Protein AF-A0A4V3C2N7-F1 (afdb_monomer_lite)

Radius of gyration: 25.03 Å; chains: 1; bounding box: 61×47×77 Å

Sequence (273 aa):
MLRWVFAIHFKVFDFSDTFWEIWMPFLVPVPGVLLVLPIKTKAIVYRNKKYKRGLPMISYIVIVAMLVISQMFTTAYFGELRQVKTVNEIDRHPLVKYYKIGHYALPQRWMGRFVRVSTSGRGRMRLNFDGYAVFPMLNDTSIVDLQKPAKYWYGFHINQRYSNTVSEAHKKEYYTHFVQYLLTQARASAYQKPDHFENLNAGDHQFLYLKSVSDKFYTIPEDAVVLSPVYETYDERTGNLLLWVFGAFGIGTILLAIQLTEGEFYSKELLKS

Foldseek 3Di:
DVCCVPCVVVVPDDDAVCCVQPVCLLPVCCCVLVPVLLVVCVLWDFPDVVLVVCLSVLLSVLSSLLSNLVVLLVCLVPQDEDEDAFDVVCVVDPDTFKYDYNAWDFQLVQKFKDWDWDFDDDVSQKIKIKIKIKTAIHGPDSDADQVDHHQEIEIDIDMDMDTPPDDPVVVVVVVVVVVVVSSVVVVVVNPDRALIWGWCVSHPPVVRNVNRSVRRHPDHDPNRIYIYGHRDHSVCSSPCSVVVSVVSVVVSVVVSVVSPVSIDRDDPVVVPD

pLDDT: mean 82.72, std 11.88, range [38.88, 97.31]

Secondary structure (DSSP, 8-state):
-HHIIIIIIS------HHIIIIIHHHHTHHHIIIIIHHHHGGGEEESSHHHHHHHHHHHHHHHHHHHHHHHHHHHHHT--EEEEEEGGGGGGS---SEEEEEE-B--GGG-EEEEEEEEESGGG-EEEEEEEEEEE-BSS-SPPPSSS--SEEEEEEEEEEEESSS-HHHHHHHHHHHHHHHHHHHHHHHHS--SEEEETTTTT-HHHHHHHHTTT-S---TT-EEEEEE-S-GGGGGTTHHHHHHHHHHHHHHHHHHHHHTEEE--GGGG--

Organism: NCBI:txid425511

Structure (mmCIF, N/CA/C/O backbone):
data_AF-A0A4V3C2N7-F1
#
_entry.id   AF-A0A4V3C2N7-F1
#
loop_
_atom_site.group_PDB
_atom_site.id
_atom_site.type_symbol
_atom_site.label_atom_id
_atom_site.label_alt_id
_atom_site.label_comp_id
_atom_site.label_asym_id
_atom_site.label_entity_id
_atom_site.label_seq_id
_atom_site.pdbx_PDB_ins_code
_atom_site.Cartn_x
_atom_site.Cartn_y
_atom_site.Cartn_z
_atom_site.occupancy
_atom_site.B_iso_or_equiv
_atom_site.auth_seq_id
_atom_site.auth_comp_id
_atom_site.auth_asym_id
_atom_site.auth_atom_id
_atom_site.pdbx_PDB_model_num
ATOM 1 N N . MET A 1 1 ? -15.589 -9.002 6.405 1.00 52.75 1 MET A N 1
ATOM 2 C CA . MET A 1 1 ? -16.989 -9.507 6.326 1.00 52.75 1 MET A CA 1
ATOM 3 C C . MET A 1 1 ? -17.906 -8.624 5.472 1.00 52.75 1 MET A C 1
ATOM 5 O O . MET A 1 1 ? -18.331 -9.104 4.430 1.00 52.75 1 MET A O 1
ATOM 9 N N . LEU A 1 2 ? -18.196 -7.356 5.819 1.00 58.25 2 LEU A N 1
ATOM 10 C CA . LEU A 1 2 ? -19.159 -6.537 5.042 1.00 58.25 2 LEU A CA 1
ATOM 11 C C . LEU A 1 2 ? -18.813 -6.381 3.548 1.00 58.25 2 LEU A C 1
ATOM 13 O O . LEU A 1 2 ? -19.714 -6.497 2.724 1.00 58.25 2 LEU A O 1
ATOM 17 N N . ARG A 1 3 ? -17.532 -6.193 3.187 1.00 61.62 3 ARG A N 1
ATOM 18 C CA . ARG A 1 3 ? -17.082 -6.145 1.778 1.00 61.62 3 ARG A CA 1
ATOM 19 C C . ARG A 1 3 ? -17.511 -7.391 0.987 1.00 61.62 3 ARG A C 1
ATOM 21 O O . ARG A 1 3 ? -17.942 -7.272 -0.151 1.00 61.62 3 ARG A O 1
ATOM 28 N N . TRP A 1 4 ? -17.463 -8.577 1.598 1.00 62.50 4 TRP A N 1
ATOM 29 C CA . TRP A 1 4 ? -17.903 -9.817 0.949 1.00 62.50 4 TRP A CA 1
ATOM 30 C C . TRP A 1 4 ? -19.421 -9.832 0.717 1.00 62.50 4 TRP A C 1
ATOM 32 O O . TRP A 1 4 ? -19.872 -10.150 -0.378 1.00 62.50 4 TRP A O 1
ATOM 42 N N . VAL A 1 5 ? -20.216 -9.400 1.700 1.00 62.94 5 VAL A N 1
ATOM 43 C CA . VAL A 1 5 ? -21.679 -9.319 1.545 1.00 62.94 5 VAL A CA 1
ATOM 44 C C . VAL A 1 5 ? -22.058 -8.303 0.460 1.00 62.94 5 VAL A C 1
ATOM 46 O O . VAL A 1 5 ? -22.761 -8.639 -0.486 1.00 62.94 5 VAL A O 1
ATOM 49 N N . PHE A 1 6 ? -21.578 -7.063 0.555 1.00 60.97 6 PHE A N 1
ATOM 50 C CA . PHE A 1 6 ? -22.073 -5.978 -0.298 1.00 60.97 6 PHE A CA 1
ATOM 51 C C . PHE A 1 6 ? -21.394 -5.885 -1.673 1.00 60.97 6 PHE A C 1
ATOM 53 O O . PHE A 1 6 ? -22.091 -5.638 -2.657 1.00 60.97 6 PHE A O 1
ATOM 60 N N . ALA A 1 7 ? -20.080 -6.115 -1.771 1.00 56.78 7 ALA A N 1
ATOM 61 C CA . ALA A 1 7 ? -19.367 -6.051 -3.051 1.00 56.78 7 ALA A CA 1
ATOM 62 C C . ALA A 1 7 ? -19.365 -7.404 -3.787 1.00 56.78 7 ALA A C 1
ATOM 64 O O . ALA A 1 7 ? -19.616 -7.442 -4.988 1.00 56.78 7 ALA A O 1
ATOM 65 N N . ILE A 1 8 ? -19.131 -8.523 -3.085 1.00 54.22 8 ILE A N 1
ATOM 66 C CA . ILE A 1 8 ? -18.968 -9.842 -3.734 1.00 5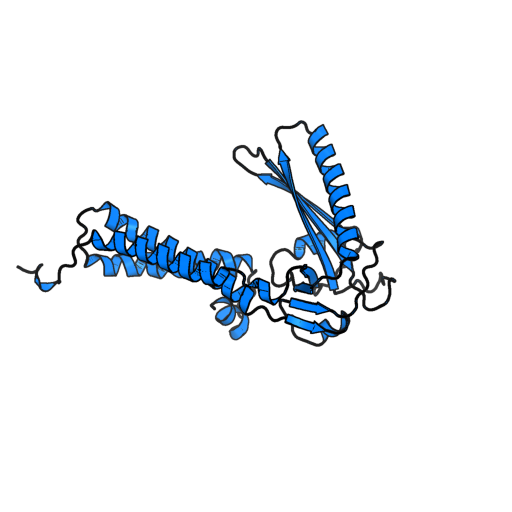4.22 8 ILE A CA 1
ATOM 67 C C . ILE A 1 8 ? -20.313 -10.550 -3.957 1.00 54.22 8 ILE A C 1
ATOM 69 O O . ILE A 1 8 ? -20.555 -11.039 -5.059 1.00 54.22 8 ILE A O 1
ATOM 73 N N . HIS A 1 9 ? -21.198 -10.603 -2.953 1.00 49.41 9 HIS A N 1
ATOM 74 C CA . HIS A 1 9 ? -22.487 -11.296 -3.084 1.00 49.41 9 HIS A CA 1
ATOM 75 C C . HIS A 1 9 ? -23.540 -10.453 -3.821 1.00 49.41 9 HIS A C 1
ATOM 77 O O . HIS A 1 9 ? -24.165 -10.947 -4.756 1.00 49.41 9 HIS A O 1
ATOM 83 N N . PHE A 1 10 ? -23.713 -9.179 -3.451 1.00 54.19 10 PHE A N 1
ATOM 84 C CA . PHE A 1 10 ? -24.726 -8.320 -4.080 1.00 54.19 10 PHE A CA 1
ATOM 85 C C . PHE A 1 10 ? -24.273 -7.621 -5.374 1.00 54.19 10 PHE A C 1
ATOM 87 O O . PHE A 1 10 ? -25.131 -7.281 -6.183 1.00 54.19 10 PHE A O 1
ATOM 94 N N . LYS A 1 11 ? -22.967 -7.392 -5.598 1.00 53.22 11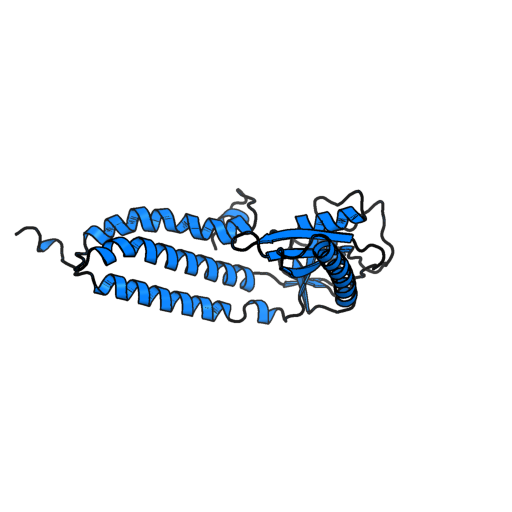 LYS A N 1
ATOM 95 C CA . LYS A 1 11 ? -22.412 -6.656 -6.764 1.00 53.22 11 LYS A CA 1
ATOM 96 C C . LYS A 1 11 ? -22.994 -5.249 -7.025 1.00 53.22 11 LYS A C 1
ATOM 98 O O . LYS A 1 11 ? -22.744 -4.677 -8.080 1.00 53.22 11 LYS A O 1
ATOM 103 N N . VAL A 1 12 ? -23.746 -4.665 -6.088 1.00 53.38 12 VAL A N 1
ATOM 104 C CA . VAL A 1 12 ? -24.422 -3.365 -6.291 1.00 53.38 12 VAL A CA 1
ATOM 105 C C . VAL A 1 12 ? -23.443 -2.183 -6.224 1.00 53.38 12 VAL A C 1
ATOM 107 O O . VAL A 1 12 ? -23.729 -1.123 -6.774 1.00 53.38 12 VAL A O 1
ATOM 110 N N . PHE A 1 13 ? -22.287 -2.349 -5.570 1.00 56.78 13 PHE A N 1
ATOM 111 C CA . PHE A 1 13 ? -21.348 -1.255 -5.319 1.00 56.78 13 PHE A CA 1
ATOM 112 C C . PHE A 1 13 ? -19.888 -1.658 -5.539 1.00 56.78 13 PHE A C 1
ATOM 114 O O . PHE A 1 13 ? -19.322 -2.419 -4.749 1.00 56.78 13 PHE A O 1
ATOM 121 N N . ASP A 1 14 ? -19.270 -1.070 -6.562 1.00 56.59 14 ASP A N 1
ATOM 122 C CA . ASP A 1 14 ? -17.828 -1.126 -6.807 1.00 56.59 14 ASP A CA 1
ATOM 123 C C . ASP A 1 14 ? -17.154 0.106 -6.173 1.00 56.59 14 ASP A C 1
ATOM 125 O O . ASP A 1 14 ? -16.906 1.127 -6.815 1.00 56.59 14 ASP A O 1
ATOM 129 N N . PHE A 1 15 ? -16.978 0.057 -4.849 1.00 64.75 15 PHE A N 1
ATOM 130 C CA . PHE A 1 15 ? -16.256 1.089 -4.096 1.00 64.75 15 PHE A CA 1
ATOM 131 C C . PHE A 1 15 ? -14.791 0.702 -3.899 1.00 64.75 15 PHE A C 1
ATOM 133 O O . PHE A 1 15 ? -14.481 -0.464 -3.655 1.00 64.75 15 PHE A O 1
ATOM 140 N N . SER A 1 16 ? -13.919 1.711 -3.909 1.00 64.88 16 SER A N 1
ATOM 141 C CA . SER A 1 16 ? -12.478 1.547 -3.723 1.00 64.88 16 SER A CA 1
ATOM 142 C C . SER A 1 16 ? -12.112 0.979 -2.341 1.00 64.88 16 SER A C 1
ATOM 144 O O . SER A 1 16 ? -12.867 1.108 -1.372 1.00 64.88 16 SER A O 1
ATOM 146 N N . ASP A 1 17 ? -10.932 0.369 -2.212 1.00 66.62 17 ASP A N 1
ATOM 147 C CA . ASP A 1 17 ? -10.531 -0.288 -0.958 1.00 66.62 17 ASP A CA 1
ATOM 148 C C . ASP A 1 17 ? -10.379 0.676 0.215 1.00 66.62 17 ASP A C 1
ATOM 150 O O . ASP A 1 17 ? -10.773 0.342 1.332 1.00 66.62 17 ASP A O 1
ATOM 154 N N . THR A 1 18 ? -9.963 1.919 -0.034 1.00 66.19 18 THR A N 1
ATOM 155 C CA . THR A 1 18 ? -9.971 2.983 0.980 1.00 66.19 18 THR A CA 1
ATOM 156 C C . THR A 1 18 ? -11.370 3.181 1.579 1.00 66.19 18 THR A C 1
ATOM 158 O O . THR A 1 18 ? -11.505 3.470 2.769 1.00 66.19 18 THR A O 1
ATOM 161 N N . PHE A 1 19 ? -12.441 3.002 0.799 1.00 74.19 19 PHE A N 1
ATOM 162 C CA . PHE A 1 19 ? -13.808 3.080 1.316 1.00 74.19 19 PHE A CA 1
ATOM 163 C C . PHE A 1 19 ? -14.159 1.892 2.221 1.00 74.19 19 PHE A C 1
ATOM 165 O O . PHE A 1 19 ? -14.675 2.090 3.325 1.00 74.19 19 PHE A O 1
ATOM 172 N N . TRP A 1 20 ? -13.841 0.667 1.799 1.00 73.94 20 TRP A N 1
ATOM 173 C CA . TRP A 1 20 ? -14.135 -0.542 2.575 1.00 73.94 20 TRP A CA 1
ATOM 174 C C . TRP A 1 20 ? -13.285 -0.692 3.840 1.00 73.94 20 TRP A C 1
ATOM 176 O O . TRP A 1 20 ? -13.779 -1.224 4.834 1.00 73.94 20 TRP A O 1
ATOM 186 N N . GLU A 1 21 ? -12.033 -0.241 3.815 1.00 72.00 21 GLU A N 1
ATOM 187 C CA . GLU A 1 21 ? -11.075 -0.436 4.908 1.00 72.00 21 GLU A CA 1
ATOM 188 C C . GLU A 1 21 ? -11.002 0.751 5.873 1.00 72.00 21 GLU A C 1
ATOM 190 O O . GLU A 1 21 ? -10.734 0.547 7.056 1.00 72.00 21 GLU A O 1
ATOM 195 N N . ILE A 1 22 ? -11.301 1.975 5.415 1.00 73.38 22 ILE A N 1
ATOM 196 C CA . ILE A 1 22 ? -11.320 3.172 6.270 1.00 73.38 22 ILE A CA 1
ATOM 197 C C . ILE A 1 22 ? -12.757 3.602 6.568 1.00 73.38 22 ILE A C 1
ATOM 199 O O . ILE A 1 22 ? -13.196 3.539 7.715 1.00 73.38 22 ILE A O 1
ATOM 203 N N . TRP A 1 23 ? -13.512 4.040 5.558 1.00 82.12 23 TRP A N 1
ATOM 204 C CA . TRP A 1 23 ? -14.798 4.717 5.778 1.00 82.12 23 TRP A CA 1
ATOM 205 C C . TRP A 1 23 ? -15.876 3.812 6.385 1.00 82.12 23 TRP A C 1
ATOM 207 O O . TRP A 1 23 ? -16.590 4.236 7.296 1.00 82.12 23 TRP A O 1
ATOM 217 N N . MET A 1 24 ? -15.974 2.556 5.946 1.00 82.69 24 MET A N 1
ATOM 218 C CA . MET A 1 24 ? -16.975 1.614 6.456 1.00 82.69 24 MET A CA 1
ATOM 219 C C . MET A 1 24 ? -16.825 1.308 7.962 1.00 82.69 24 MET A C 1
ATOM 221 O O . MET A 1 24 ? -17.826 1.438 8.675 1.00 82.69 24 MET A O 1
ATOM 225 N N . PRO A 1 25 ? -15.627 0.984 8.498 1.00 86.38 25 PRO A N 1
ATOM 226 C CA . PRO A 1 25 ? -15.404 0.874 9.942 1.00 86.38 25 PRO A CA 1
ATOM 227 C C . PRO A 1 25 ? -15.795 2.104 10.769 1.00 86.38 25 PRO A C 1
ATOM 229 O O . PRO A 1 25 ? -16.230 1.924 11.903 1.00 86.38 25 PRO A O 1
ATOM 232 N N . PHE A 1 26 ? -15.693 3.327 10.232 1.00 86.56 26 PHE A N 1
ATOM 233 C CA . PHE A 1 26 ? -16.173 4.535 10.919 1.00 86.56 26 PHE A CA 1
ATOM 234 C C . PHE A 1 26 ? -17.698 4.691 10.861 1.00 86.56 26 PHE A C 1
ATOM 236 O O . PHE A 1 26 ? -18.307 5.064 11.858 1.00 86.56 26 PHE A O 1
ATOM 243 N N . LEU A 1 27 ? -18.338 4.408 9.722 1.00 87.94 27 LEU A N 1
ATOM 244 C CA . LEU A 1 27 ? -19.772 4.664 9.536 1.00 87.94 27 LEU A CA 1
ATOM 245 C C . LEU A 1 27 ? -20.675 3.624 10.218 1.00 87.94 27 LEU A C 1
ATOM 247 O O . LEU A 1 27 ? -21.682 3.989 10.825 1.00 87.94 27 LEU A O 1
ATOM 251 N N . VAL A 1 28 ? -20.319 2.336 10.161 1.00 86.69 28 VAL A N 1
ATOM 252 C CA . VAL A 1 28 ? -21.156 1.234 10.682 1.00 86.69 28 VAL A CA 1
ATOM 253 C C . VAL A 1 28 ? -21.475 1.353 12.189 1.00 86.69 28 VAL A C 1
ATOM 255 O O . VAL A 1 28 ? -22.623 1.100 12.564 1.00 86.69 28 VAL A O 1
ATOM 258 N N . PRO A 1 29 ? -20.546 1.767 13.078 1.00 88.69 29 PRO A N 1
ATOM 259 C CA . PRO A 1 29 ? -20.835 1.899 14.509 1.00 88.69 29 PRO A CA 1
ATOM 260 C C . PRO A 1 29 ? -21.749 3.074 14.873 1.00 88.69 29 PRO A C 1
ATOM 262 O O . PRO A 1 29 ? -22.368 3.038 15.938 1.00 88.69 29 PRO A O 1
ATOM 265 N N . VAL A 1 30 ? -21.849 4.111 14.030 1.00 86.81 30 VAL A N 1
ATOM 266 C CA . VAL A 1 30 ? -22.562 5.368 14.337 1.00 86.81 30 VAL A CA 1
ATOM 267 C C . VAL A 1 30 ? -24.002 5.143 14.827 1.00 86.81 30 VAL A C 1
ATOM 269 O O . VAL A 1 30 ? -24.306 5.603 15.931 1.00 86.81 30 VAL A O 1
ATOM 272 N N . PRO A 1 31 ? -24.896 4.425 14.111 1.00 85.12 31 PRO A N 1
ATOM 273 C CA . PRO A 1 31 ? -26.264 4.200 14.588 1.00 85.12 31 PRO A CA 1
ATOM 274 C C . PRO A 1 31 ? -26.314 3.395 15.896 1.00 85.12 31 PRO A C 1
ATOM 276 O O . PRO A 1 31 ? -27.075 3.739 16.802 1.00 85.12 31 PRO A O 1
ATOM 279 N N . GLY A 1 32 ? -25.476 2.365 16.050 1.00 83.94 32 GLY A N 1
ATOM 280 C CA . GLY A 1 32 ? -25.423 1.571 17.281 1.00 83.94 32 GLY A CA 1
ATOM 281 C C . GLY A 1 32 ? -24.985 2.398 18.495 1.00 83.94 32 GLY A C 1
ATOM 282 O O . GLY A 1 32 ? -25.587 2.317 19.569 1.00 83.94 32 GLY A O 1
ATOM 283 N N . VAL A 1 33 ? -23.969 3.242 18.320 1.00 87.25 33 VAL A N 1
ATOM 284 C CA . VAL A 1 33 ? -23.364 4.006 19.415 1.00 87.25 33 VAL A CA 1
ATOM 285 C C . VAL A 1 33 ? -24.114 5.299 19.737 1.00 87.25 33 VAL A C 1
ATOM 287 O O . VAL A 1 33 ? -24.210 5.651 20.910 1.00 87.25 33 VAL A O 1
ATOM 290 N N . LEU A 1 34 ? -24.673 6.000 18.748 1.00 82.81 34 LEU A N 1
ATOM 291 C CA . LEU A 1 34 ? -25.378 7.265 18.985 1.00 82.81 34 LEU A CA 1
ATOM 292 C C . LEU A 1 34 ? -26.876 7.095 19.266 1.00 82.81 34 LEU A C 1
ATOM 294 O O . LEU A 1 34 ? -27.445 7.939 19.953 1.00 82.81 34 LEU A O 1
ATOM 298 N N . LEU A 1 35 ? -27.518 6.019 18.793 1.00 83.94 35 LEU A N 1
ATOM 299 C CA . LEU A 1 35 ? -28.949 5.787 19.032 1.00 83.94 35 LEU A CA 1
ATOM 300 C C . LEU A 1 35 ? -29.177 4.779 20.166 1.00 83.94 35 LEU A C 1
ATOM 302 O O . LEU A 1 35 ? -29.868 5.083 21.137 1.00 83.94 35 LEU A O 1
ATOM 306 N N . VAL A 1 36 ? -28.579 3.584 20.091 1.00 83.88 36 VAL A N 1
ATOM 307 C CA . VAL A 1 36 ? -28.921 2.480 21.012 1.00 83.88 36 VAL A CA 1
ATOM 308 C C . VAL A 1 36 ? -28.275 2.647 22.391 1.00 83.88 36 VAL A C 1
ATOM 310 O O . VAL A 1 36 ? -28.949 2.468 23.411 1.00 83.88 36 VAL A O 1
ATOM 313 N N . LEU A 1 37 ? -26.990 3.013 22.454 1.00 83.00 37 LEU A N 1
ATOM 314 C CA . LEU A 1 37 ? -26.276 3.179 23.728 1.00 83.00 37 LEU A CA 1
ATOM 315 C C . LEU A 1 37 ? -26.918 4.248 24.642 1.00 83.00 37 LEU A C 1
ATOM 317 O O . LEU A 1 37 ? -27.160 3.935 25.812 1.00 83.00 37 LEU A O 1
ATOM 321 N N . PRO A 1 38 ? -27.283 5.459 24.170 1.00 76.19 38 PRO A N 1
ATOM 322 C CA . PRO A 1 38 ? -27.971 6.457 24.994 1.00 76.19 38 PRO A CA 1
ATOM 323 C C . PRO A 1 38 ? -29.361 6.027 25.473 1.00 76.19 38 PRO A C 1
ATOM 325 O O . PRO A 1 38 ? -29.789 6.447 26.545 1.00 76.19 38 PRO A O 1
ATOM 328 N N . ILE A 1 39 ? -30.069 5.170 24.726 1.00 77.38 39 ILE A N 1
ATOM 329 C CA . ILE A 1 39 ? -31.353 4.603 25.166 1.00 77.38 39 ILE A CA 1
ATOM 330 C C . ILE A 1 39 ? -31.131 3.610 26.314 1.00 77.38 39 ILE A C 1
ATOM 332 O O . ILE A 1 39 ? -31.791 3.723 27.347 1.00 77.38 39 ILE A O 1
ATOM 336 N N . LYS A 1 40 ? -30.184 2.670 26.178 1.00 76.12 40 LYS A N 1
ATOM 337 C CA . LYS A 1 40 ? -29.928 1.639 27.203 1.00 76.12 40 LYS A CA 1
ATOM 338 C C . LYS A 1 40 ? -29.270 2.204 28.470 1.00 76.12 40 LYS A C 1
ATOM 340 O O . LYS A 1 40 ? -29.671 1.858 29.577 1.00 76.12 40 LYS A O 1
ATOM 345 N N . THR A 1 41 ? -28.339 3.148 28.334 1.00 74.69 41 THR A N 1
ATOM 346 C CA . THR A 1 41 ? -27.635 3.794 29.467 1.00 74.69 41 THR A CA 1
ATOM 347 C C . THR A 1 41 ? -28.500 4.773 30.277 1.00 74.69 41 THR A C 1
ATOM 349 O O . THR A 1 41 ? -28.050 5.303 31.297 1.00 74.69 41 THR A O 1
ATOM 352 N N . LYS A 1 42 ? -29.773 4.990 29.903 1.00 70.50 42 LYS A N 1
ATOM 353 C CA . LYS A 1 42 ? -30.764 5.636 30.787 1.00 70.50 42 LYS A CA 1
ATOM 354 C C . LYS A 1 42 ? -31.029 4.831 32.063 1.00 70.50 42 LYS A C 1
ATOM 356 O O . LYS A 1 42 ? -31.368 5.445 33.065 1.00 70.50 42 LYS A O 1
ATOM 361 N N . ALA A 1 43 ? -30.840 3.509 32.040 1.00 70.38 43 ALA A N 1
ATOM 362 C CA . ALA A 1 43 ? -30.989 2.644 33.214 1.00 70.38 43 ALA A CA 1
ATOM 363 C C . ALA A 1 43 ? -29.781 2.671 34.177 1.00 70.38 43 ALA A C 1
ATOM 365 O O . ALA A 1 43 ? -29.859 2.087 35.250 1.00 70.38 43 ALA A O 1
ATOM 366 N N . ILE A 1 44 ? -28.675 3.332 33.808 1.00 75.06 44 ILE A N 1
ATOM 367 C CA . ILE A 1 44 ? -27.447 3.378 34.613 1.00 75.06 44 ILE A CA 1
ATOM 368 C C . ILE A 1 44 ? -27.291 4.773 35.232 1.00 75.06 44 ILE A C 1
ATOM 370 O O . ILE A 1 44 ? -27.264 5.800 34.524 1.00 75.06 44 ILE A O 1
ATOM 374 N N . VAL A 1 45 ? -27.175 4.808 36.560 1.00 73.62 45 VAL A N 1
ATOM 375 C CA . VAL A 1 45 ? -26.931 6.021 37.345 1.00 73.62 45 VAL A CA 1
ATOM 376 C C . VAL A 1 45 ? -25.431 6.120 37.594 1.00 73.62 45 VAL A C 1
ATOM 378 O O . VAL A 1 45 ? -24.858 5.374 38.373 1.00 73.62 45 VAL A O 1
ATOM 381 N N . TYR A 1 46 ? -24.767 7.035 36.892 1.00 74.62 46 TYR A N 1
ATOM 382 C CA . TYR A 1 46 ? -23.326 7.229 37.048 1.00 74.62 46 TYR A CA 1
ATOM 383 C C . TYR A 1 46 ? -23.038 8.184 38.194 1.00 74.62 46 TYR A C 1
ATOM 385 O O . TYR A 1 46 ? -23.506 9.328 38.162 1.00 74.62 46 TYR A O 1
ATOM 393 N N . ARG A 1 47 ? -22.189 7.751 39.132 1.00 71.38 47 ARG A N 1
ATOM 394 C CA . ARG A 1 47 ? -21.717 8.577 40.251 1.00 71.38 47 ARG A CA 1
ATOM 395 C C . ARG A 1 47 ? -21.029 9.849 39.753 1.00 71.38 47 ARG A C 1
ATOM 397 O O . ARG A 1 47 ? -21.216 10.927 40.312 1.00 71.38 47 ARG A O 1
ATOM 404 N N . ASN A 1 48 ? -20.297 9.748 38.642 1.00 78.19 48 ASN A N 1
ATOM 405 C CA . ASN A 1 48 ? -19.683 10.882 37.961 1.00 78.19 48 ASN A CA 1
ATOM 406 C C . ASN A 1 48 ? -20.183 11.011 36.505 1.00 78.19 48 ASN A C 1
ATOM 408 O O . ASN A 1 48 ? -19.961 10.157 35.644 1.00 78.19 48 ASN A O 1
ATOM 412 N N . LYS A 1 49 ? -20.822 12.154 36.207 1.00 78.50 49 LYS A N 1
ATOM 413 C CA . LYS A 1 49 ? -21.420 12.487 34.897 1.00 78.50 49 LYS A CA 1
ATOM 414 C C . LYS A 1 49 ? -20.412 12.485 33.733 1.00 78.50 49 LYS A C 1
ATOM 416 O O . LYS A 1 49 ? -20.836 12.353 32.582 1.00 78.50 49 LYS A O 1
ATOM 421 N N . LYS A 1 50 ? -19.102 12.599 34.000 1.00 80.88 50 LYS A N 1
ATOM 422 C CA . LYS A 1 50 ? -18.034 12.467 32.993 1.00 80.88 50 LYS A CA 1
ATOM 423 C C . LYS A 1 50 ? -18.039 11.074 32.359 1.00 80.88 50 LYS A C 1
ATOM 425 O O . LYS A 1 50 ? -17.973 10.986 31.135 1.00 80.88 50 LYS A O 1
ATOM 430 N N . TYR A 1 51 ? -18.199 10.008 33.147 1.00 79.50 51 TYR A N 1
ATOM 431 C CA . TYR A 1 51 ? -18.193 8.641 32.615 1.00 79.50 51 TYR A CA 1
ATOM 432 C C . TYR A 1 51 ? -19.438 8.349 31.767 1.00 79.50 51 TYR A C 1
ATOM 434 O O . TYR A 1 51 ? -19.315 7.819 30.661 1.00 79.50 51 TYR A O 1
ATOM 442 N N . LYS A 1 52 ? -20.616 8.842 32.182 1.00 80.44 52 LYS A N 1
ATOM 443 C CA . LYS A 1 52 ? -21.845 8.775 31.367 1.00 80.44 52 LYS A CA 1
ATOM 444 C C . LYS A 1 52 ? -21.678 9.419 29.985 1.00 80.44 52 LYS A C 1
ATOM 446 O O . LYS A 1 52 ? -22.137 8.866 28.992 1.00 80.44 52 LYS A O 1
ATOM 451 N N . ARG A 1 53 ? -21.022 10.586 29.917 1.00 82.38 53 ARG A N 1
ATOM 452 C CA . ARG A 1 53 ? -20.758 11.306 28.655 1.00 82.38 53 ARG A CA 1
ATOM 453 C C . ARG A 1 53 ? -19.640 10.672 27.822 1.00 82.38 53 ARG A C 1
ATOM 455 O O . ARG A 1 53 ? -19.715 10.712 26.601 1.00 82.38 53 ARG A O 1
ATOM 462 N N . GLY A 1 54 ? -18.624 10.095 28.465 1.00 85.00 54 GLY A N 1
ATOM 463 C CA . GLY A 1 54 ? -17.494 9.454 27.787 1.00 85.00 54 GLY A CA 1
ATOM 464 C C . GLY A 1 54 ? -17.806 8.074 27.203 1.00 85.00 54 GLY A C 1
ATOM 465 O O . GLY A 1 54 ? -17.165 7.683 26.231 1.00 85.00 54 GLY A O 1
ATOM 466 N N . LEU A 1 55 ? -18.797 7.350 27.743 1.00 86.38 55 LEU A N 1
ATOM 467 C CA . LEU A 1 55 ? -19.078 5.969 27.336 1.00 86.38 55 LEU A CA 1
ATOM 468 C C . LEU A 1 55 ? -19.379 5.820 25.831 1.00 86.38 55 LEU A C 1
ATOM 470 O O . LEU A 1 55 ? -18.738 4.974 25.216 1.00 86.38 55 LEU A O 1
ATOM 474 N N . PRO A 1 56 ? -20.250 6.624 25.183 1.00 88.06 56 PRO A N 1
ATOM 475 C CA . PRO A 1 56 ? -20.447 6.516 23.736 1.00 88.06 56 PRO A CA 1
ATOM 476 C C . PRO A 1 56 ? -19.161 6.780 22.941 1.00 88.06 56 PRO A C 1
ATOM 478 O O . PRO A 1 56 ? -18.874 6.063 21.991 1.00 88.06 56 PRO A O 1
ATOM 481 N N . MET A 1 57 ? -18.345 7.756 23.351 1.00 88.62 57 MET A N 1
ATOM 482 C CA . MET A 1 57 ? -17.093 8.088 22.661 1.00 88.62 57 MET A CA 1
ATOM 483 C C . MET A 1 57 ? -16.067 6.949 22.747 1.00 88.62 57 MET A C 1
ATOM 485 O O . MET A 1 57 ? -15.474 6.584 21.735 1.00 88.62 57 MET A O 1
ATOM 489 N N . ILE A 1 58 ? -15.885 6.356 23.931 1.00 89.56 58 ILE A N 1
ATOM 490 C CA . ILE A 1 58 ? -14.969 5.224 24.132 1.00 89.56 58 ILE A CA 1
ATOM 491 C C . ILE A 1 58 ? -15.489 3.985 23.396 1.00 89.56 58 ILE A C 1
ATOM 493 O O . ILE A 1 58 ? -14.726 3.363 22.663 1.00 89.56 58 ILE A O 1
ATOM 497 N N . SER A 1 59 ? -16.787 3.675 23.498 1.00 90.31 59 SER A N 1
ATOM 498 C CA . SER A 1 59 ? -17.415 2.582 22.743 1.00 90.31 59 SER A CA 1
ATOM 499 C C . SER A 1 59 ? -17.224 2.738 21.236 1.00 90.31 59 SER A C 1
ATOM 501 O O . SER A 1 59 ? -16.871 1.769 20.574 1.00 90.31 59 SER A O 1
ATOM 503 N N . TYR A 1 60 ? -17.403 3.945 20.691 1.00 91.25 60 TYR A N 1
ATOM 504 C CA . TYR A 1 60 ? -17.150 4.220 19.276 1.00 91.25 60 TYR A CA 1
ATOM 505 C C . TYR A 1 60 ? -15.699 3.911 18.897 1.00 91.25 60 TYR A C 1
ATOM 507 O O . TYR A 1 60 ? -15.468 3.120 17.989 1.00 91.25 60 TYR A O 1
ATOM 515 N N . ILE A 1 61 ? -14.727 4.471 19.625 1.00 90.75 61 ILE A N 1
ATOM 516 C CA . ILE A 1 61 ? -13.295 4.279 19.347 1.00 90.75 61 ILE A CA 1
ATOM 517 C C . ILE A 1 61 ? -12.908 2.795 19.419 1.00 90.75 61 ILE A C 1
ATOM 519 O O . ILE A 1 61 ? -12.227 2.303 18.522 1.00 90.75 61 ILE A O 1
ATOM 523 N N . VAL A 1 62 ? -13.375 2.071 20.442 1.00 91.81 62 VAL A N 1
ATOM 524 C CA . VAL A 1 62 ? -13.113 0.633 20.610 1.00 91.81 62 VAL A CA 1
ATOM 525 C C . VAL A 1 62 ? -13.712 -0.178 19.460 1.00 91.81 62 VAL A C 1
ATOM 527 O O . VAL A 1 62 ? -13.007 -0.987 18.863 1.00 91.81 62 VAL A O 1
ATOM 530 N N . ILE A 1 63 ? -14.980 0.054 19.102 1.00 90.94 63 ILE A N 1
ATOM 531 C CA . ILE A 1 63 ? -15.640 -0.683 18.013 1.00 90.94 63 ILE A CA 1
ATOM 532 C C . ILE A 1 63 ? -14.959 -0.388 16.669 1.00 90.94 63 ILE A C 1
ATOM 534 O O . ILE A 1 63 ? -14.678 -1.322 15.923 1.00 90.94 63 ILE A O 1
ATOM 538 N N . VAL A 1 64 ? -14.645 0.877 16.369 1.00 91.06 64 VAL A N 1
ATOM 539 C CA . VAL A 1 64 ? -13.921 1.261 15.145 1.00 91.06 64 VAL A CA 1
ATOM 540 C C . VAL A 1 64 ? -12.559 0.565 15.083 1.00 91.06 64 VAL A C 1
ATOM 542 O O . VAL A 1 64 ? -12.245 -0.057 14.071 1.00 91.06 64 VAL A O 1
ATOM 545 N N . ALA A 1 65 ? -11.769 0.608 16.162 1.00 89.44 65 ALA A N 1
ATOM 546 C CA . ALA A 1 65 ? -10.459 -0.041 16.211 1.00 89.44 65 ALA A CA 1
ATOM 547 C C . ALA A 1 65 ? -10.561 -1.561 15.991 1.00 89.44 65 ALA A C 1
ATOM 549 O O . ALA A 1 65 ? -9.805 -2.122 15.198 1.00 89.44 65 ALA A O 1
ATOM 550 N N . MET A 1 66 ? -11.536 -2.220 16.625 1.00 89.56 66 MET A N 1
ATOM 551 C CA . MET A 1 66 ? -11.795 -3.644 16.413 1.00 89.56 66 MET A CA 1
ATOM 552 C C . MET A 1 66 ? -12.224 -3.966 14.977 1.00 89.56 66 MET A C 1
ATOM 554 O O 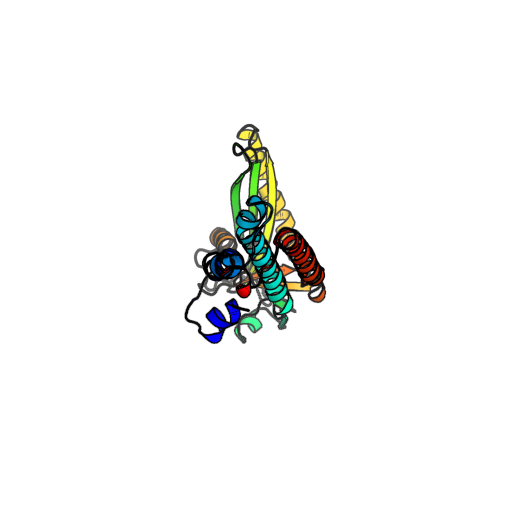. MET A 1 66 ? -11.759 -4.960 14.423 1.00 89.56 66 MET A O 1
ATOM 558 N N . LEU A 1 67 ? -13.074 -3.141 14.357 1.00 88.25 67 LEU A N 1
ATOM 559 C CA . LEU A 1 67 ? -13.497 -3.325 12.966 1.00 88.25 67 LEU A CA 1
ATOM 560 C C . LEU A 1 67 ? -12.330 -3.158 11.987 1.00 88.25 67 LEU A C 1
ATOM 562 O O . LEU A 1 67 ? -12.194 -3.985 11.089 1.00 88.25 67 LEU A O 1
ATOM 566 N N . VAL A 1 68 ? -11.470 -2.152 12.177 1.00 86.56 68 VAL A N 1
ATOM 567 C CA . VAL A 1 68 ? -10.272 -1.943 11.345 1.00 86.56 68 VAL A CA 1
ATOM 568 C C . VAL A 1 68 ? -9.318 -3.135 11.461 1.00 86.56 68 VAL A C 1
ATOM 570 O O . VAL A 1 68 ? -8.964 -3.730 10.448 1.00 86.56 68 VAL A O 1
ATOM 573 N N . ILE A 1 69 ? -8.956 -3.553 12.679 1.00 85.94 69 ILE A N 1
ATOM 574 C CA . ILE A 1 69 ? -8.008 -4.664 12.888 1.00 85.94 69 ILE A CA 1
ATOM 575 C C . ILE A 1 69 ? -8.597 -5.996 12.388 1.00 85.94 69 ILE A C 1
ATOM 577 O O . ILE A 1 69 ? -7.899 -6.781 11.746 1.00 85.94 69 ILE A O 1
ATOM 581 N N . SER A 1 70 ? -9.894 -6.240 12.608 1.00 85.19 70 SER A N 1
ATOM 582 C CA . SER A 1 70 ? -10.592 -7.416 12.072 1.00 85.19 70 SER A CA 1
ATOM 583 C C . SER A 1 70 ? -10.635 -7.414 10.541 1.00 85.19 70 SER A C 1
ATOM 585 O O . SER A 1 70 ? -10.445 -8.466 9.926 1.00 85.19 70 SER A O 1
ATOM 587 N N . GLN A 1 71 ? -10.837 -6.254 9.910 1.00 83.06 71 GLN A N 1
ATOM 588 C CA . GLN A 1 71 ? -10.811 -6.115 8.457 1.00 83.06 71 GLN A CA 1
ATOM 589 C C . GLN A 1 71 ? -9.397 -6.350 7.904 1.00 83.06 71 GLN A C 1
ATOM 591 O O . GLN A 1 71 ? -9.269 -7.140 6.977 1.00 83.06 71 GLN A O 1
ATOM 596 N N . MET A 1 72 ? -8.342 -5.799 8.521 1.00 81.25 72 MET A N 1
ATOM 597 C CA . MET A 1 72 ? -6.943 -6.081 8.148 1.00 81.25 72 MET A CA 1
ATOM 598 C C . MET A 1 72 ? -6.617 -7.579 8.228 1.00 81.25 72 MET A C 1
ATOM 600 O O . MET A 1 72 ? -6.106 -8.152 7.266 1.00 81.25 72 MET A O 1
ATOM 604 N N . PHE A 1 73 ? -6.967 -8.239 9.341 1.00 83.88 73 PHE A N 1
ATOM 605 C CA . PHE A 1 73 ? -6.805 -9.689 9.489 1.00 83.88 73 PHE A CA 1
ATOM 606 C C . PHE A 1 73 ? -7.586 -10.462 8.416 1.00 83.88 73 PHE A C 1
ATOM 608 O O . PHE A 1 73 ? -7.056 -11.401 7.831 1.00 83.88 73 PHE A O 1
ATOM 615 N N . THR A 1 74 ? -8.823 -10.050 8.120 1.00 78.38 74 THR A N 1
ATOM 616 C CA . THR A 1 74 ? -9.667 -10.673 7.087 1.00 78.38 74 THR A CA 1
ATOM 617 C C . THR A 1 74 ? -9.041 -10.531 5.694 1.00 78.38 74 THR A C 1
ATOM 619 O O . THR A 1 74 ? -8.936 -11.530 4.986 1.00 78.38 74 THR A O 1
ATOM 622 N N . THR A 1 75 ? -8.614 -9.324 5.301 1.00 78.00 75 THR A N 1
ATOM 623 C CA . THR A 1 75 ? -7.983 -9.057 3.995 1.00 78.00 75 THR A CA 1
ATOM 624 C C . THR A 1 75 ? -6.702 -9.881 3.828 1.00 78.00 75 THR A C 1
ATOM 626 O O . THR A 1 75 ? -6.516 -10.500 2.783 1.00 78.00 75 THR A O 1
ATOM 629 N N . ALA A 1 76 ? -5.859 -9.962 4.865 1.00 76.75 76 ALA A N 1
ATOM 630 C CA . ALA A 1 76 ? -4.649 -10.784 4.844 1.00 76.75 76 ALA A CA 1
ATOM 631 C C . ALA A 1 76 ? -4.971 -12.289 4.780 1.00 76.75 76 ALA A C 1
ATOM 633 O O . ALA A 1 76 ? -4.488 -12.993 3.896 1.00 76.75 76 ALA A O 1
ATOM 634 N N . TYR A 1 77 ? -5.816 -12.796 5.683 1.00 78.62 77 TYR A N 1
ATOM 635 C CA . TYR A 1 77 ? -6.101 -14.229 5.804 1.00 78.62 77 TYR A CA 1
ATOM 636 C C . TYR A 1 77 ? -6.771 -14.806 4.548 1.00 78.62 77 TYR A C 1
ATOM 638 O O . TYR A 1 77 ? -6.294 -15.807 4.013 1.00 78.62 77 TYR A O 1
ATOM 646 N N . PHE A 1 78 ? -7.825 -14.150 4.044 1.00 78.56 78 PHE A N 1
ATOM 647 C CA . PHE A 1 78 ? -8.598 -14.599 2.877 1.00 78.56 78 PHE A CA 1
ATOM 648 C C . PHE A 1 78 ? -8.019 -14.162 1.521 1.00 78.56 78 PHE A C 1
ATOM 650 O O . PHE A 1 78 ? -8.613 -14.466 0.486 1.00 78.56 78 PHE A O 1
ATOM 657 N N . GLY A 1 79 ? -6.887 -13.453 1.490 1.00 78.88 79 GLY A N 1
ATOM 658 C CA . GLY A 1 79 ? -6.205 -13.136 0.239 1.00 78.88 79 GLY A CA 1
ATOM 659 C C . GLY A 1 79 ? -5.660 -14.407 -0.411 1.00 78.88 79 GLY A C 1
ATOM 660 O O . GLY A 1 79 ? -4.618 -14.895 -0.000 1.00 78.88 79 GLY A O 1
ATOM 661 N N . GLU A 1 80 ? -6.365 -14.946 -1.409 1.00 84.62 80 GLU A N 1
ATOM 662 C CA . GLU A 1 80 ? -5.983 -16.182 -2.108 1.00 84.62 80 GLU A CA 1
ATOM 663 C C . GLU A 1 80 ? -4.641 -16.027 -2.848 1.00 84.62 80 GLU A C 1
ATOM 665 O O . GLU A 1 80 ? -4.463 -15.083 -3.625 1.00 84.62 80 GLU A O 1
ATOM 670 N N . LEU A 1 81 ? -3.731 -16.990 -2.647 1.00 88.81 81 LEU A N 1
ATOM 671 C CA . LEU A 1 81 ? -2.546 -17.203 -3.479 1.00 88.81 81 LEU A CA 1
ATOM 672 C C . LEU A 1 81 ? -2.841 -18.214 -4.585 1.00 88.81 81 LEU A C 1
ATOM 674 O O . LEU A 1 81 ? -3.064 -19.394 -4.307 1.00 88.81 81 LEU A O 1
ATOM 678 N N . ARG A 1 82 ? -2.734 -17.784 -5.844 1.00 91.19 82 ARG A N 1
ATOM 679 C CA . ARG A 1 82 ? -2.796 -18.682 -7.002 1.00 91.19 82 ARG A CA 1
ATOM 680 C C . ARG A 1 82 ? -1.422 -18.892 -7.620 1.00 91.19 82 ARG A C 1
ATOM 682 O O . ARG A 1 82 ? -0.712 -17.936 -7.922 1.00 91.19 82 ARG A O 1
ATOM 689 N N . GLN A 1 83 ? -1.053 -20.149 -7.839 1.00 92.69 83 GLN A N 1
ATOM 690 C CA . GLN A 1 83 ? 0.156 -20.487 -8.586 1.00 92.69 83 GLN A CA 1
ATOM 691 C C . GLN A 1 83 ? -0.162 -20.499 -10.084 1.00 92.69 83 GLN A C 1
ATOM 693 O O . GLN A 1 83 ? -1.137 -21.121 -10.501 1.00 92.69 83 GLN A O 1
ATOM 698 N N . VAL A 1 84 ? 0.655 -19.813 -10.880 1.00 92.62 84 VAL A N 1
ATOM 699 C CA . VAL A 1 84 ? 0.567 -19.770 -12.346 1.00 92.62 84 VAL A CA 1
ATOM 700 C C . VAL A 1 84 ? 1.957 -19.997 -12.931 1.00 92.62 84 VAL A C 1
ATOM 702 O O . VAL A 1 84 ? 2.960 -19.504 -12.411 1.00 92.62 84 VAL A O 1
ATOM 705 N N . LYS A 1 85 ? 2.057 -20.761 -14.016 1.00 90.38 85 LYS A N 1
ATOM 706 C CA . LYS A 1 85 ? 3.344 -21.074 -14.649 1.00 90.38 85 LYS A CA 1
ATOM 707 C C . LYS A 1 85 ? 3.946 -19.842 -15.306 1.00 90.38 85 LYS A C 1
ATOM 709 O O . LYS A 1 85 ? 5.159 -19.652 -15.223 1.00 90.38 85 LYS A O 1
ATOM 714 N N . THR A 1 86 ? 3.103 -19.025 -15.934 1.00 89.50 86 THR A N 1
ATOM 715 C CA . THR A 1 86 ? 3.502 -17.835 -16.687 1.00 89.50 86 THR A CA 1
ATOM 716 C C . THR A 1 86 ? 2.459 -16.719 -16.565 1.00 89.50 86 THR A C 1
ATOM 718 O O . THR A 1 86 ? 1.327 -16.948 -16.139 1.00 89.50 86 THR A O 1
ATOM 721 N N . VAL A 1 87 ? 2.837 -15.499 -16.949 1.00 88.50 87 VAL A N 1
ATOM 722 C CA . VAL A 1 87 ? 2.005 -14.287 -16.822 1.00 88.50 87 VAL A CA 1
ATOM 723 C C . VAL A 1 87 ? 0.664 -14.410 -17.569 1.00 88.50 87 VAL A C 1
ATOM 725 O O . VAL A 1 87 ? -0.381 -14.092 -17.010 1.00 88.50 87 VAL A O 1
ATOM 728 N N . ASN A 1 88 ? 0.666 -14.953 -18.792 1.00 86.44 88 ASN A N 1
ATOM 729 C CA . ASN A 1 88 ? -0.546 -15.105 -19.617 1.00 86.44 88 ASN A CA 1
ATOM 730 C C . ASN A 1 88 ? -1.570 -16.119 -19.061 1.00 86.44 88 ASN A C 1
ATOM 732 O O . ASN A 1 88 ? -2.698 -16.190 -19.545 1.00 86.44 88 ASN A O 1
ATOM 736 N N . GLU A 1 89 ? -1.201 -16.947 -18.081 1.00 87.88 89 GLU A N 1
ATOM 737 C CA . GLU A 1 89 ? -2.136 -17.883 -17.443 1.00 87.88 89 GLU A CA 1
ATOM 738 C C . GLU A 1 89 ? -3.073 -17.171 -16.449 1.00 87.88 89 GLU A C 1
ATOM 740 O O . GLU A 1 89 ? -4.149 -17.684 -16.145 1.00 87.88 89 GLU A O 1
ATOM 745 N N . ILE A 1 90 ? -2.728 -15.950 -16.018 1.00 88.56 90 ILE A N 1
ATOM 746 C CA . ILE A 1 90 ? -3.573 -15.121 -15.147 1.00 88.56 90 ILE A CA 1
ATOM 747 C C . ILE A 1 90 ? -4.906 -14.770 -15.834 1.00 88.56 90 ILE A C 1
ATOM 749 O O . ILE A 1 90 ? -5.941 -14.787 -15.172 1.00 88.56 90 ILE A O 1
ATOM 753 N N . ASP A 1 91 ? -4.910 -14.542 -17.154 1.00 86.00 91 ASP A N 1
ATOM 754 C CA . ASP A 1 91 ? -6.117 -14.242 -17.949 1.00 86.00 91 ASP A CA 1
ATOM 755 C C . ASP A 1 91 ? -7.164 -15.373 -17.942 1.00 86.00 91 ASP A C 1
ATOM 757 O O . ASP A 1 91 ? -8.332 -15.147 -18.256 1.00 86.00 91 ASP A O 1
ATOM 761 N N . ARG A 1 92 ? -6.769 -16.606 -17.599 1.00 85.88 92 ARG A N 1
ATOM 762 C CA . ARG A 1 92 ? -7.647 -17.790 -17.650 1.00 85.88 92 ARG A CA 1
ATOM 763 C C . ARG A 1 92 ? -8.535 -17.951 -16.418 1.00 85.88 92 ARG A C 1
ATOM 765 O O . ARG A 1 92 ? -9.375 -18.850 -16.391 1.00 85.88 92 ARG A O 1
ATOM 772 N N . HIS A 1 93 ? -8.345 -17.122 -15.394 1.00 82.69 93 HIS A N 1
ATOM 773 C CA . HIS A 1 93 ? -9.007 -17.270 -14.102 1.00 82.69 93 HIS A CA 1
ATOM 774 C C . HIS A 1 93 ? -9.433 -15.911 -13.516 1.00 82.69 93 HIS A C 1
ATOM 776 O O . HIS A 1 93 ? -8.830 -14.889 -13.837 1.00 82.69 93 HIS A O 1
ATOM 782 N N . PRO A 1 94 ? -10.430 -15.870 -12.608 1.00 82.12 94 PRO A N 1
ATOM 783 C CA . PRO A 1 94 ? -10.794 -14.641 -11.901 1.00 82.12 94 PRO A CA 1
ATOM 784 C C . PRO A 1 94 ? -9.600 -14.048 -11.146 1.00 82.12 94 PRO A C 1
ATOM 786 O O . PRO A 1 94 ? -8.823 -14.799 -10.549 1.00 82.12 94 PRO A O 1
ATOM 789 N N . LEU A 1 95 ? -9.468 -12.718 -11.145 1.00 83.31 95 LEU A N 1
ATOM 790 C CA . LEU A 1 95 ? -8.355 -12.047 -10.473 1.00 83.31 95 LEU A CA 1
ATOM 791 C C . LEU A 1 95 ? -8.359 -12.328 -8.961 1.00 83.31 95 LEU A C 1
ATOM 793 O O . LEU A 1 95 ? -9.385 -12.182 -8.300 1.00 83.31 95 LEU A O 1
ATOM 797 N N . VAL A 1 96 ? -7.198 -12.704 -8.420 1.00 86.00 96 VAL A N 1
ATOM 798 C CA . VAL A 1 96 ? -6.975 -12.933 -6.982 1.00 86.00 96 VAL A CA 1
ATOM 799 C C . VAL A 1 96 ? -6.042 -11.882 -6.391 1.00 86.00 96 VAL A C 1
ATOM 801 O O . VAL A 1 96 ? -5.490 -11.042 -7.110 1.00 86.00 96 VAL A O 1
ATOM 804 N N . LYS A 1 97 ? -5.884 -11.918 -5.062 1.00 85.56 97 LYS A N 1
ATOM 805 C CA . LYS A 1 97 ? -5.034 -10.990 -4.316 1.00 85.56 97 LYS A CA 1
ATOM 806 C C . LYS A 1 97 ? -3.546 -11.292 -4.496 1.00 85.56 97 LYS A C 1
ATOM 808 O O . LYS A 1 97 ? -2.783 -10.340 -4.640 1.00 85.56 97 LYS A O 1
ATOM 813 N N . TYR A 1 98 ? -3.144 -12.567 -4.532 1.00 90.94 98 TYR A N 1
ATOM 814 C CA . TYR A 1 98 ? -1.736 -12.950 -4.643 1.00 90.94 98 TYR A CA 1
ATOM 815 C C . TYR A 1 98 ? -1.468 -13.981 -5.749 1.00 90.94 98 TYR A C 1
ATOM 817 O O . TYR A 1 98 ? -2.256 -14.899 -5.980 1.00 90.94 98 TYR A O 1
ATOM 825 N N . TYR A 1 99 ? -0.310 -13.868 -6.402 1.00 92.62 99 TYR A N 1
ATOM 826 C CA . TYR A 1 99 ? 0.132 -14.765 -7.472 1.00 92.62 99 TYR A CA 1
ATOM 827 C C . TYR A 1 99 ? 1.549 -15.283 -7.248 1.00 92.62 99 TYR A C 1
ATOM 829 O O . TYR A 1 99 ? 2.475 -14.498 -7.070 1.00 92.62 99 TYR A O 1
ATOM 837 N N . LYS A 1 100 ? 1.759 -16.594 -7.366 1.00 93.94 100 LYS A N 1
ATOM 838 C CA . LYS A 1 100 ? 3.101 -17.180 -7.485 1.00 93.94 100 LYS A CA 1
ATOM 839 C C . LYS A 1 100 ? 3.361 -17.491 -8.952 1.00 93.94 100 LYS A C 1
ATOM 841 O O . LYS A 1 100 ? 2.804 -18.451 -9.480 1.00 93.94 100 LYS A O 1
ATOM 846 N N . ILE A 1 101 ? 4.151 -16.646 -9.613 1.00 93.12 101 ILE A N 1
ATOM 847 C CA . ILE A 1 101 ? 4.428 -16.742 -11.052 1.00 93.12 101 ILE A CA 1
ATOM 848 C C . ILE A 1 101 ? 5.736 -17.507 -11.259 1.00 93.12 101 ILE A C 1
ATOM 850 O O . ILE A 1 101 ? 6.775 -17.112 -10.732 1.00 93.12 101 ILE A O 1
ATOM 854 N N . GLY A 1 102 ? 5.690 -18.600 -12.022 1.00 89.12 102 GLY A N 1
ATOM 855 C CA . GLY A 1 102 ? 6.861 -19.433 -12.303 1.00 89.12 102 GLY A CA 1
ATOM 856 C C . GLY A 1 102 ? 7.922 -18.720 -13.147 1.00 89.12 102 GLY A C 1
ATOM 857 O O . GLY A 1 102 ? 9.086 -18.677 -12.748 1.00 89.12 102 GLY A O 1
ATOM 858 N N . HIS A 1 103 ? 7.506 -18.161 -14.288 1.00 88.44 103 HIS A N 1
ATOM 859 C CA . HIS A 1 103 ? 8.374 -17.527 -15.284 1.00 88.44 103 HIS A CA 1
ATOM 860 C C . HIS A 1 103 ? 7.774 -16.207 -15.783 1.00 88.44 103 HIS A C 1
ATOM 862 O O . HIS A 1 103 ? 6.570 -16.115 -16.044 1.00 88.44 103 HIS A O 1
ATOM 868 N N . TYR A 1 104 ? 8.626 -15.188 -15.895 1.00 91.50 104 TYR A N 1
ATOM 869 C CA . TYR A 1 104 ? 8.311 -13.868 -16.437 1.00 91.50 104 TYR A CA 1
ATOM 870 C C . TYR A 1 104 ? 9.605 -13.156 -16.868 1.00 91.50 104 TYR A C 1
ATOM 872 O O . TYR A 1 104 ? 10.676 -13.404 -16.313 1.00 91.50 104 TYR A O 1
ATOM 880 N N . ALA A 1 105 ? 9.500 -12.224 -17.815 1.00 90.44 105 ALA A N 1
ATOM 881 C CA . ALA A 1 105 ? 10.588 -11.362 -18.272 1.00 90.44 105 ALA A CA 1
ATOM 882 C C . ALA A 1 105 ? 10.261 -9.878 -18.019 1.00 90.44 105 ALA A C 1
ATOM 884 O O . ALA A 1 105 ? 9.144 -9.431 -18.281 1.00 90.44 105 ALA A O 1
ATOM 885 N N . LEU A 1 106 ? 11.250 -9.114 -17.531 1.00 91.56 106 LEU A N 1
ATOM 886 C CA . LEU A 1 106 ? 11.144 -7.679 -17.218 1.00 91.56 106 LEU A CA 1
ATOM 887 C C . LEU A 1 106 ? 12.144 -6.869 -18.070 1.00 91.56 106 LEU A C 1
ATOM 889 O O . LEU A 1 106 ? 13.300 -6.687 -17.664 1.00 91.56 106 LEU A O 1
ATOM 893 N N . PRO A 1 107 ? 11.755 -6.376 -19.260 1.00 89.00 107 PRO A N 1
ATOM 894 C CA . PRO A 1 107 ? 12.671 -5.697 -20.167 1.00 89.00 107 PRO A CA 1
ATOM 895 C C . PRO A 1 107 ? 13.002 -4.286 -19.658 1.00 89.00 107 PRO A C 1
ATOM 897 O O . PRO A 1 107 ? 12.262 -3.323 -19.857 1.00 89.00 107 PRO A O 1
ATOM 900 N N . GLN A 1 108 ? 14.176 -4.157 -19.037 1.00 86.81 108 GLN A N 1
ATOM 901 C CA . GLN A 1 108 ? 14.656 -2.965 -18.317 1.00 86.81 108 GLN A CA 1
ATOM 902 C C . GLN A 1 108 ? 14.611 -1.648 -19.119 1.00 86.81 108 GLN A C 1
ATOM 904 O O . GLN A 1 108 ? 14.505 -0.567 -18.537 1.00 86.81 108 GLN A O 1
ATOM 909 N N . ARG A 1 109 ? 14.685 -1.724 -20.456 1.00 85.25 109 ARG A N 1
ATOM 910 C CA . ARG A 1 109 ? 14.599 -0.570 -21.371 1.00 85.25 109 ARG A CA 1
ATOM 911 C C . ARG A 1 109 ? 13.233 0.125 -21.333 1.00 85.25 109 ARG A C 1
ATOM 913 O O . ARG A 1 109 ? 13.168 1.330 -21.554 1.00 85.25 109 ARG A O 1
ATOM 920 N N . TRP A 1 110 ? 12.170 -0.622 -21.042 1.00 86.38 110 TRP A N 1
ATOM 921 C CA . TRP A 1 110 ? 10.779 -0.159 -21.069 1.00 86.38 110 TRP A CA 1
ATOM 922 C C . TRP A 1 110 ? 10.233 0.189 -19.681 1.00 86.38 110 TRP A C 1
ATOM 924 O O . TRP A 1 110 ? 9.023 0.260 -19.484 1.00 86.38 110 TRP A O 1
ATOM 934 N N . MET A 1 111 ? 11.130 0.423 -18.719 1.00 89.00 111 MET A N 1
ATOM 935 C CA . MET A 1 111 ? 10.768 0.895 -17.390 1.00 89.00 111 MET A CA 1
ATOM 936 C C . MET A 1 111 ? 10.127 2.288 -17.464 1.00 89.00 111 MET A C 1
ATOM 938 O O . MET A 1 111 ? 10.777 3.257 -17.870 1.00 89.00 111 MET A O 1
ATOM 942 N N . GLY A 1 112 ? 8.873 2.384 -17.031 1.00 90.19 112 GLY A N 1
ATOM 943 C CA . GLY A 1 112 ? 8.173 3.639 -16.776 1.00 90.19 112 GLY A CA 1
ATOM 944 C C . GLY A 1 112 ? 8.397 4.119 -15.340 1.00 90.19 112 GLY A C 1
ATOM 945 O O . GLY A 1 112 ? 8.701 3.321 -14.448 1.00 90.19 112 GLY A O 1
ATOM 946 N N . ARG A 1 113 ? 8.253 5.424 -15.086 1.00 92.31 113 ARG A N 1
ATOM 947 C CA . ARG A 1 113 ? 8.428 6.008 -13.745 1.00 92.31 113 ARG A CA 1
ATOM 948 C C . ARG A 1 113 ? 7.491 7.184 -13.487 1.00 92.31 113 ARG A C 1
ATOM 950 O O . ARG A 1 113 ? 7.199 7.962 -14.387 1.00 92.31 113 ARG A O 1
ATOM 957 N N . PHE A 1 114 ? 7.117 7.367 -12.231 1.00 92.31 114 PHE A N 1
ATOM 958 C CA . PHE A 1 114 ? 6.390 8.527 -11.735 1.00 92.31 114 PHE A CA 1
ATOM 959 C C . PHE A 1 114 ? 6.885 8.854 -10.325 1.00 92.31 114 PHE A C 1
ATOM 961 O O . PHE A 1 114 ? 7.154 7.952 -9.532 1.00 92.31 114 PHE A O 1
ATOM 968 N N . VAL A 1 115 ? 7.011 10.140 -10.000 1.00 92.75 115 VAL A N 1
ATOM 969 C CA . VAL A 1 115 ? 7.310 10.594 -8.637 1.00 92.75 115 VAL A CA 1
ATOM 970 C C . VAL A 1 115 ? 6.249 11.597 -8.223 1.00 92.75 115 VAL A C 1
ATOM 972 O O . VAL A 1 115 ? 6.068 12.633 -8.863 1.00 92.75 115 VAL A O 1
ATOM 975 N N . ARG A 1 116 ? 5.554 11.298 -7.128 1.00 92.69 116 ARG A N 1
ATOM 976 C CA . ARG A 1 116 ? 4.677 12.239 -6.440 1.00 92.69 116 ARG A CA 1
ATOM 977 C C . ARG A 1 116 ? 5.493 12.961 -5.375 1.00 92.69 116 ARG A C 1
ATOM 979 O O . ARG A 1 116 ? 6.149 12.335 -4.550 1.00 92.69 116 ARG A O 1
ATOM 986 N N . VAL A 1 117 ? 5.399 14.286 -5.372 1.00 92.44 117 VAL A N 1
ATOM 987 C CA . VAL A 1 117 ? 5.932 15.139 -4.308 1.00 92.44 117 VAL A CA 1
ATOM 988 C C . VAL A 1 117 ? 4.766 15.643 -3.464 1.00 92.44 117 VAL A C 1
ATOM 990 O O . VAL A 1 117 ? 3.792 16.169 -4.003 1.00 92.44 117 VAL A O 1
ATOM 993 N N . SER A 1 118 ? 4.852 15.495 -2.144 1.00 92.25 118 SER A N 1
ATOM 994 C CA . SER A 1 118 ? 3.870 16.031 -1.196 1.00 92.25 118 SER A CA 1
ATOM 995 C C . SER A 1 118 ? 4.557 16.713 -0.010 1.00 92.25 118 SER A C 1
ATOM 997 O O . SER A 1 118 ? 5.738 16.495 0.253 1.00 92.25 118 SER A O 1
ATOM 999 N N . THR A 1 119 ? 3.830 17.565 0.718 1.00 92.12 119 THR A N 1
ATOM 1000 C CA . THR A 1 119 ? 4.332 18.174 1.962 1.00 92.12 119 THR A CA 1
ATOM 1001 C C . THR A 1 119 ? 3.469 17.767 3.147 1.00 92.12 119 THR A C 1
ATOM 1003 O O . THR A 1 119 ? 2.263 17.567 3.008 1.00 92.12 119 THR A O 1
ATOM 1006 N N . SER A 1 120 ? 4.083 17.611 4.320 1.00 88.75 120 SER A N 1
ATOM 1007 C CA . SER A 1 120 ? 3.399 17.129 5.523 1.00 88.75 120 SER A CA 1
ATOM 1008 C C . SER A 1 120 ? 3.967 17.722 6.818 1.00 88.75 120 SER A C 1
ATOM 1010 O O . SER A 1 120 ? 4.982 18.425 6.823 1.00 88.75 120 SER A O 1
ATOM 1012 N N . GLY A 1 121 ? 3.290 17.442 7.934 1.00 83.25 121 GLY A N 1
ATOM 1013 C CA . GLY A 1 121 ? 3.638 17.956 9.259 1.00 83.25 121 GLY A CA 1
ATOM 1014 C C . GLY A 1 121 ? 3.133 19.379 9.529 1.00 83.25 121 GLY A C 1
ATOM 1015 O O . GLY A 1 121 ? 2.669 20.091 8.635 1.00 83.25 121 GLY A O 1
ATOM 1016 N N . ARG A 1 122 ? 3.222 19.802 10.797 1.00 80.38 122 ARG A N 1
ATOM 1017 C CA . ARG A 1 122 ? 2.844 21.156 11.230 1.00 80.38 122 ARG A CA 1
ATOM 1018 C C . ARG A 1 122 ? 3.696 22.179 10.472 1.00 80.38 122 ARG A C 1
ATOM 1020 O O . ARG A 1 122 ? 4.908 22.020 10.392 1.00 80.38 122 ARG A O 1
ATOM 1027 N N . GLY A 1 123 ? 3.063 23.181 9.862 1.00 81.44 123 GLY A N 1
ATOM 1028 C CA . GLY A 1 123 ? 3.765 24.166 9.029 1.00 81.44 123 GLY A CA 1
ATOM 1029 C C . GLY A 1 123 ? 4.395 23.607 7.743 1.00 81.44 123 GLY A C 1
ATOM 1030 O O . GLY A 1 123 ? 5.274 24.255 7.190 1.00 81.44 123 GLY A O 1
ATOM 1031 N N . ARG A 1 124 ? 3.981 22.419 7.263 1.00 84.62 124 ARG A N 1
ATOM 1032 C CA . ARG A 1 124 ? 4.510 21.768 6.042 1.00 84.62 124 ARG A CA 1
ATOM 1033 C C . ARG A 1 124 ? 6.033 21.545 6.062 1.00 84.62 124 ARG A C 1
ATOM 1035 O O . ARG A 1 124 ? 6.674 21.571 5.016 1.00 84.62 124 ARG A O 1
ATOM 1042 N N . MET A 1 125 ? 6.618 21.319 7.240 1.00 88.44 125 MET A N 1
ATOM 1043 C CA . MET A 1 125 ? 8.073 21.194 7.431 1.00 88.44 125 MET A CA 1
ATOM 1044 C C . MET A 1 125 ? 8.706 19.946 6.791 1.00 88.44 125 MET A C 1
ATOM 1046 O O . MET A 1 125 ? 9.928 19.887 6.681 1.00 88.44 125 MET A O 1
ATOM 1050 N N . ARG A 1 126 ? 7.918 18.949 6.371 1.00 91.56 126 ARG A N 1
ATOM 1051 C CA . ARG A 1 126 ? 8.413 17.720 5.729 1.00 91.56 126 ARG A CA 1
ATOM 1052 C C . ARG A 1 126 ? 8.046 17.684 4.254 1.00 91.56 126 ARG A C 1
ATOM 1054 O O . ARG A 1 126 ? 6.915 18.008 3.896 1.00 91.56 126 ARG A O 1
ATOM 1061 N N . LEU A 1 127 ? 8.988 17.238 3.435 1.00 92.94 127 LEU A N 1
ATOM 1062 C CA . LEU A 1 127 ? 8.839 16.984 2.008 1.00 92.94 127 LEU A CA 1
ATOM 1063 C C . LEU A 1 127 ? 8.886 15.465 1.802 1.00 92.94 127 LEU A C 1
ATOM 1065 O O . LEU A 1 127 ? 9.892 14.842 2.129 1.00 92.94 127 LEU A O 1
ATOM 1069 N N . ASN A 1 128 ? 7.805 14.862 1.315 1.00 94.50 128 ASN A N 1
ATOM 1070 C CA . ASN A 1 128 ? 7.748 13.426 1.038 1.00 94.50 128 ASN A CA 1
ATOM 1071 C C . ASN A 1 128 ? 7.827 13.205 -0.474 1.00 94.50 128 ASN A C 1
ATOM 1073 O O . ASN A 1 128 ? 7.111 13.875 -1.225 1.00 94.50 128 ASN A O 1
ATOM 1077 N N . PHE A 1 129 ? 8.646 12.249 -0.900 1.00 95.38 129 PHE A N 1
ATOM 1078 C CA . PHE A 1 129 ? 8.665 11.754 -2.271 1.00 95.38 129 PHE A CA 1
ATOM 1079 C C . PHE A 1 129 ? 8.195 10.301 -2.290 1.00 95.38 129 PHE A C 1
ATOM 1081 O O . PHE A 1 129 ? 8.792 9.448 -1.633 1.00 95.38 129 PHE A O 1
ATOM 1088 N N . ASP A 1 130 ? 7.142 10.041 -3.059 1.00 94.38 130 ASP A N 1
ATOM 1089 C CA . ASP A 1 130 ? 6.591 8.715 -3.324 1.00 94.38 130 ASP A CA 1
ATOM 1090 C C . ASP A 1 130 ? 6.946 8.349 -4.771 1.00 94.38 130 ASP A C 1
ATOM 1092 O O . ASP A 1 130 ? 6.495 8.998 -5.722 1.00 94.38 130 ASP A O 1
ATOM 1096 N N . GLY A 1 131 ? 7.831 7.371 -4.940 1.00 94.25 131 GLY A N 1
ATOM 1097 C CA . GLY A 1 131 ? 8.406 6.981 -6.223 1.00 94.25 131 GLY A CA 1
ATOM 1098 C C . GLY A 1 131 ? 7.845 5.650 -6.694 1.00 94.25 131 GLY A C 1
ATOM 1099 O O . GLY A 1 131 ? 7.933 4.664 -5.970 1.00 94.25 131 GLY A O 1
ATOM 1100 N N . TYR A 1 132 ? 7.314 5.626 -7.913 1.00 93.69 132 TYR A N 1
ATOM 1101 C CA . TYR A 1 132 ? 6.659 4.477 -8.532 1.00 93.69 132 TYR A CA 1
ATOM 1102 C C . TYR A 1 132 ? 7.381 4.128 -9.835 1.00 93.69 132 TYR A C 1
ATOM 1104 O O . TYR A 1 132 ? 7.388 4.928 -10.774 1.00 93.69 132 TYR A O 1
ATOM 1112 N N . ALA A 1 133 ? 7.963 2.939 -9.925 1.00 93.50 133 ALA A N 1
ATOM 1113 C CA . ALA A 1 133 ? 8.531 2.395 -11.155 1.00 93.50 133 ALA A CA 1
ATOM 1114 C C . ALA A 1 133 ? 7.682 1.217 -11.647 1.00 93.50 133 ALA A C 1
ATOM 1116 O O . ALA A 1 133 ? 7.100 0.487 -10.844 1.00 93.50 133 ALA A O 1
ATOM 1117 N N . VAL A 1 134 ? 7.602 1.042 -12.965 1.00 92.69 134 VAL A N 1
ATOM 1118 C CA . VAL A 1 134 ? 6.858 -0.057 -13.592 1.00 92.69 134 VAL A CA 1
ATOM 1119 C C . VAL A 1 134 ? 7.645 -0.687 -14.727 1.00 92.69 134 VAL A C 1
ATOM 1121 O O . VAL A 1 134 ? 8.291 0.023 -15.495 1.00 92.69 134 VAL A O 1
ATOM 1124 N N . PHE A 1 135 ? 7.545 -2.005 -14.875 1.00 92.12 135 PHE A N 1
ATOM 1125 C CA . PHE A 1 135 ? 8.061 -2.743 -16.031 1.00 92.12 135 PHE A CA 1
ATOM 1126 C C . PHE A 1 135 ? 6.927 -3.575 -16.640 1.00 92.12 135 PHE A C 1
ATOM 1128 O O . PHE A 1 135 ? 6.145 -4.145 -15.877 1.00 92.12 135 PHE A O 1
ATOM 1135 N N . PRO A 1 136 ? 6.818 -3.694 -17.973 1.00 91.56 136 PRO A N 1
ATOM 1136 C CA . PRO A 1 136 ? 5.875 -4.636 -18.570 1.00 91.56 136 PRO A CA 1
ATOM 1137 C C . PRO A 1 136 ? 6.294 -6.067 -18.203 1.00 91.56 136 PRO A C 1
ATOM 1139 O O . PRO A 1 136 ? 7.466 -6.418 -18.337 1.00 91.56 136 PRO A O 1
ATOM 1142 N N . MET A 1 137 ? 5.356 -6.892 -17.734 1.00 91.00 137 MET A N 1
ATOM 1143 C CA . MET A 1 137 ? 5.601 -8.310 -17.464 1.00 91.00 137 MET A CA 1
ATOM 1144 C C . MET A 1 137 ? 5.294 -9.116 -18.714 1.00 91.00 137 MET A C 1
ATOM 1146 O O . MET A 1 137 ? 4.150 -9.179 -19.163 1.00 91.00 137 MET A O 1
ATOM 1150 N N . LEU A 1 138 ? 6.330 -9.728 -19.275 1.00 88.94 138 LEU A N 1
ATOM 1151 C CA . LEU A 1 138 ? 6.240 -10.550 -20.475 1.00 88.94 138 LEU A CA 1
ATOM 1152 C C . LEU A 1 138 ? 6.450 -12.024 -20.127 1.00 88.94 138 LEU A C 1
ATOM 1154 O O . LEU A 1 138 ? 6.968 -12.349 -19.061 1.00 88.94 138 LEU A O 1
ATOM 1158 N N . ASN A 1 139 ? 6.019 -12.915 -21.018 1.00 80.94 139 ASN A N 1
ATOM 1159 C CA . ASN A 1 139 ? 6.049 -14.355 -20.771 1.00 80.94 139 ASN A CA 1
ATOM 1160 C C . ASN A 1 139 ? 7.486 -14.903 -20.869 1.00 80.94 139 ASN A C 1
ATOM 1162 O O . ASN A 1 139 ? 8.043 -15.330 -19.865 1.00 80.94 139 ASN A O 1
ATOM 1166 N N . ASP A 1 140 ? 8.092 -14.784 -22.057 1.00 69.50 140 ASP A N 1
ATOM 1167 C C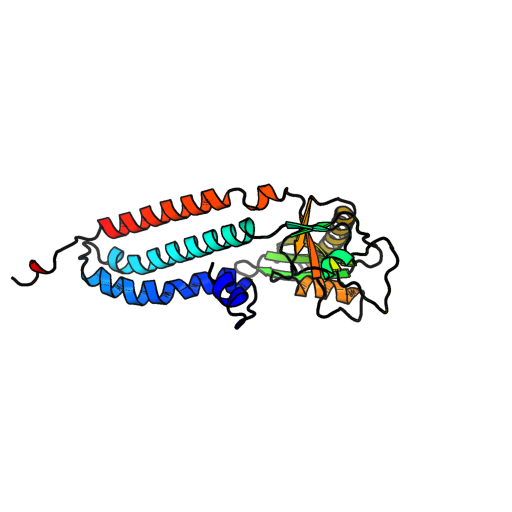A . ASP A 1 140 ? 9.448 -15.277 -22.367 1.00 69.50 140 ASP A CA 1
ATOM 1168 C C . ASP A 1 140 ? 10.267 -14.305 -23.242 1.00 69.50 140 ASP A C 1
ATOM 1170 O O . ASP A 1 140 ? 11.491 -14.391 -23.318 1.00 69.50 140 ASP A O 1
ATOM 1174 N N . THR A 1 141 ? 9.617 -13.353 -23.919 1.00 65.56 141 THR A N 1
ATOM 1175 C CA . THR A 1 141 ? 10.283 -12.401 -24.816 1.00 65.56 141 THR A CA 1
ATOM 1176 C C . THR A 1 141 ? 10.665 -11.117 -24.088 1.00 65.56 141 THR A C 1
ATOM 1178 O O . THR A 1 141 ? 9.814 -10.467 -23.498 1.00 65.56 141 THR A O 1
ATOM 1181 N N . SER A 1 142 ? 11.907 -10.654 -24.244 1.00 64.44 142 SER A N 1
ATOM 1182 C CA . SER A 1 142 ? 12.312 -9.281 -23.868 1.00 64.44 142 SER A CA 1
ATOM 1183 C C . SER A 1 142 ? 11.846 -8.209 -24.871 1.00 64.44 142 SER A C 1
ATOM 1185 O O . SER A 1 142 ? 12.129 -7.021 -24.699 1.00 64.44 142 SER A O 1
ATOM 1187 N N . ILE A 1 143 ? 11.168 -8.625 -25.945 1.00 71.00 143 ILE A N 1
ATOM 1188 C CA . ILE A 1 143 ? 10.614 -7.758 -26.986 1.00 71.00 143 ILE A CA 1
ATOM 1189 C C . ILE A 1 143 ? 9.234 -7.285 -26.529 1.00 71.00 143 ILE A C 1
ATOM 1191 O O . ILE A 1 143 ? 8.336 -8.098 -26.319 1.00 71.00 143 ILE A O 1
ATOM 1195 N N . VAL A 1 144 ? 9.082 -5.970 -26.388 1.00 70.56 144 VAL A N 1
ATOM 1196 C CA . VAL A 1 144 ? 7.795 -5.312 -26.144 1.00 70.56 144 VAL A CA 1
ATOM 1197 C C . VAL A 1 144 ? 7.159 -4.978 -27.487 1.00 70.56 144 VAL A C 1
ATOM 1199 O O . VAL A 1 144 ? 7.780 -4.302 -28.309 1.00 70.56 144 VAL A O 1
ATOM 1202 N N . ASP A 1 145 ? 5.921 -5.418 -27.684 1.00 73.94 145 ASP A N 1
ATOM 1203 C CA . ASP A 1 145 ? 5.067 -4.939 -28.765 1.00 73.94 145 ASP A CA 1
ATOM 1204 C C . ASP A 1 145 ? 4.499 -3.559 -28.381 1.00 73.94 145 ASP A C 1
ATOM 1206 O O . ASP A 1 145 ? 3.899 -3.388 -27.320 1.00 73.94 145 ASP A O 1
ATOM 1210 N N . LEU A 1 146 ? 4.729 -2.554 -29.228 1.00 68.31 146 LEU A N 1
ATOM 1211 C CA . LEU A 1 146 ? 4.240 -1.187 -29.014 1.00 68.31 146 LEU A CA 1
ATOM 1212 C C . LEU A 1 146 ? 2.804 -0.977 -29.508 1.00 68.31 146 LEU A C 1
ATOM 1214 O O . LEU A 1 146 ? 2.166 -0.009 -29.102 1.00 68.31 146 LEU A O 1
ATOM 1218 N N . GLN A 1 147 ? 2.297 -1.864 -30.366 1.00 66.94 147 GLN A N 1
ATOM 1219 C CA . GLN A 1 147 ? 0.901 -1.876 -30.806 1.00 66.94 147 GLN A CA 1
ATOM 1220 C C . GLN A 1 147 ? 0.020 -2.660 -29.826 1.00 66.94 147 GLN A C 1
ATOM 1222 O O . GLN A 1 147 ? -1.156 -2.340 -29.665 1.00 66.94 147 GLN A O 1
ATOM 1227 N N . LYS A 1 148 ? 0.600 -3.643 -29.125 1.00 72.62 148 LYS A N 1
ATOM 1228 C CA . LYS A 1 148 ? -0.055 -4.414 -28.063 1.00 72.62 148 LYS A CA 1
ATOM 1229 C C . LYS A 1 148 ? 0.638 -4.199 -26.704 1.00 72.62 148 LYS A C 1
ATOM 1231 O O . LYS A 1 148 ? 1.444 -5.039 -26.297 1.00 72.62 148 LYS A O 1
ATOM 1236 N N . PRO A 1 149 ? 0.334 -3.097 -25.985 1.00 74.06 149 PRO A N 1
ATOM 1237 C CA . PRO A 1 149 ? 0.920 -2.830 -24.673 1.00 74.06 149 PRO A CA 1
ATOM 1238 C C . PRO A 1 149 ? 0.637 -3.974 -23.692 1.00 74.06 149 PRO A C 1
ATOM 1240 O O . PRO A 1 149 ? -0.400 -4.637 -23.761 1.00 74.06 149 PRO A O 1
ATOM 1243 N N . ALA A 1 150 ? 1.567 -4.204 -22.763 1.00 84.88 150 ALA A N 1
ATOM 1244 C CA . ALA A 1 150 ? 1.426 -5.268 -21.777 1.00 84.88 150 ALA A CA 1
ATOM 1245 C C . ALA A 1 150 ? 0.173 -5.058 -20.912 1.00 84.88 150 ALA A C 1
ATOM 1247 O O . ALA A 1 150 ? -0.113 -3.949 -20.457 1.00 84.88 150 ALA A O 1
ATOM 1248 N N . LYS A 1 151 ? -0.561 -6.143 -20.651 1.00 87.88 151 LYS A N 1
ATOM 1249 C CA . LYS A 1 151 ? -1.665 -6.142 -19.685 1.00 87.88 151 LYS A CA 1
ATOM 1250 C C . LYS A 1 151 ? -1.151 -6.173 -18.245 1.00 87.88 151 LYS A C 1
ATOM 1252 O O . LYS A 1 151 ? -1.692 -5.489 -17.384 1.00 87.88 151 LYS A O 1
ATOM 1257 N N . TYR A 1 152 ? -0.091 -6.935 -17.996 1.00 90.88 152 TYR A N 1
ATOM 1258 C CA . TYR A 1 152 ? 0.483 -7.132 -16.668 1.00 90.88 152 TYR A CA 1
ATOM 1259 C C . TYR A 1 152 ? 1.752 -6.301 -16.487 1.00 90.88 152 TYR A C 1
ATOM 1261 O O . TYR A 1 152 ? 2.611 -6.254 -17.370 1.00 90.88 152 TYR A O 1
ATOM 1269 N N . TRP A 1 153 ? 1.880 -5.663 -15.326 1.00 92.12 153 TRP A N 1
ATOM 1270 C CA . TRP A 1 153 ? 2.966 -4.742 -15.000 1.00 92.12 153 TRP A CA 1
ATOM 1271 C C . TRP A 1 153 ? 3.567 -5.078 -13.642 1.00 92.12 153 TRP A C 1
ATOM 1273 O O . TRP A 1 153 ? 2.847 -5.212 -12.660 1.00 92.12 153 TRP A O 1
ATOM 1283 N N . TYR A 1 154 ? 4.890 -5.141 -13.566 1.00 93.38 154 TYR A N 1
ATOM 1284 C CA . TYR A 1 154 ? 5.626 -5.245 -12.315 1.00 93.38 154 TYR A CA 1
ATOM 1285 C C . TYR A 1 154 ? 5.662 -3.854 -11.692 1.00 93.38 154 TYR A C 1
ATOM 1287 O O . TYR A 1 154 ? 6.254 -2.948 -12.281 1.00 93.38 154 TYR A O 1
ATOM 1295 N N . GLY A 1 155 ? 5.021 -3.669 -10.542 1.00 92.94 155 GLY A N 1
ATOM 1296 C CA . GLY A 1 155 ? 5.024 -2.418 -9.791 1.00 92.94 155 GLY A CA 1
ATOM 1297 C C . GLY A 1 155 ? 6.118 -2.414 -8.729 1.00 92.94 155 GLY A C 1
ATOM 1298 O O . GLY A 1 155 ? 6.225 -3.349 -7.949 1.00 92.94 155 GLY A O 1
ATOM 1299 N N . PHE A 1 156 ? 6.915 -1.351 -8.666 1.00 93.88 156 PHE A N 1
ATOM 1300 C CA . PHE A 1 156 ? 7.889 -1.123 -7.599 1.00 93.88 156 PHE A CA 1
ATOM 1301 C C . PHE A 1 156 ? 7.668 0.255 -6.975 1.00 93.88 156 PHE A C 1
ATOM 1303 O O . PHE A 1 156 ? 7.497 1.238 -7.700 1.00 93.88 156 PHE A O 1
ATOM 1310 N N . HIS A 1 157 ? 7.691 0.343 -5.646 1.00 93.38 157 HIS A N 1
ATOM 1311 C CA . HIS A 1 157 ? 7.460 1.592 -4.923 1.00 93.38 157 HIS A CA 1
ATOM 1312 C C . HIS A 1 157 ? 8.441 1.791 -3.769 1.00 93.38 157 HIS A C 1
ATOM 1314 O O . HIS A 1 157 ? 8.726 0.869 -3.008 1.00 93.38 157 HIS A O 1
ATOM 1320 N N . ILE A 1 158 ? 8.897 3.035 -3.606 1.00 94.31 158 ILE A N 1
ATOM 1321 C CA . ILE A 1 158 ? 9.652 3.501 -2.441 1.00 94.31 158 ILE A CA 1
ATOM 1322 C C . ILE A 1 158 ? 9.186 4.894 -2.004 1.00 94.31 158 ILE A C 1
ATOM 1324 O O . ILE A 1 158 ? 8.807 5.727 -2.827 1.00 94.31 158 ILE A O 1
ATOM 1328 N N . ASN A 1 159 ? 9.307 5.175 -0.708 1.00 94.88 159 ASN A N 1
ATOM 1329 C CA . ASN A 1 159 ? 9.090 6.497 -0.122 1.00 94.88 159 ASN A CA 1
ATOM 1330 C C . ASN A 1 159 ? 10.391 7.002 0.523 1.00 94.88 159 ASN A C 1
ATOM 1332 O O . ASN A 1 159 ? 11.090 6.234 1.183 1.00 94.88 159 ASN A O 1
ATOM 1336 N N . GLN A 1 160 ? 10.694 8.293 0.384 1.00 94.50 160 GLN A N 1
ATOM 1337 C CA . GLN A 1 160 ? 11.650 8.986 1.256 1.00 94.50 160 GLN A CA 1
ATOM 1338 C C . GLN A 1 160 ? 11.072 10.309 1.766 1.00 94.50 160 GLN A C 1
ATOM 1340 O O . GLN A 1 160 ? 10.182 10.909 1.156 1.00 94.50 160 GLN A O 1
ATOM 1345 N N . ARG A 1 161 ? 11.588 10.770 2.910 1.00 94.00 161 ARG A N 1
ATOM 1346 C CA . ARG A 1 161 ? 11.160 12.006 3.573 1.00 94.00 161 ARG A CA 1
ATOM 1347 C C . ARG A 1 161 ? 12.368 12.887 3.857 1.00 94.00 161 ARG A C 1
ATOM 1349 O O . ARG A 1 161 ? 13.323 12.440 4.485 1.00 94.00 161 ARG A O 1
ATOM 1356 N N . TYR A 1 162 ? 12.274 14.147 3.461 1.00 92.75 162 TYR A N 1
ATOM 1357 C CA . TYR A 1 162 ? 13.300 15.169 3.635 1.00 92.75 162 TYR A CA 1
ATOM 1358 C C . TYR A 1 162 ? 12.740 16.376 4.398 1.00 92.75 162 TYR A C 1
ATOM 1360 O O . TYR A 1 162 ? 11.525 16.505 4.595 1.00 92.75 162 TYR A O 1
ATOM 1368 N N . SER A 1 163 ? 13.615 17.293 4.815 1.00 89.50 163 SER A N 1
ATOM 1369 C CA . SER A 1 163 ? 13.160 18.596 5.303 1.00 89.50 163 SER A CA 1
ATOM 1370 C C . SER A 1 163 ? 12.665 19.464 4.143 1.00 89.50 163 SER A C 1
ATOM 1372 O O . SER A 1 163 ? 13.304 19.542 3.097 1.00 89.50 163 SER A O 1
ATOM 1374 N N . ASN A 1 164 ? 11.550 20.163 4.349 1.00 91.69 164 ASN A N 1
ATOM 1375 C CA . ASN A 1 164 ? 11.050 21.199 3.443 1.00 91.69 164 ASN A CA 1
ATOM 1376 C C . ASN A 1 164 ? 11.554 22.610 3.819 1.00 91.69 164 ASN A C 1
ATOM 1378 O O . ASN A 1 164 ? 11.251 23.573 3.118 1.00 91.69 164 ASN A O 1
ATOM 1382 N N . THR A 1 165 ? 12.305 22.752 4.920 1.00 90.50 165 THR A N 1
ATOM 1383 C CA . THR A 1 165 ? 12.837 24.045 5.401 1.00 90.50 165 THR A CA 1
ATOM 1384 C C . THR A 1 165 ? 14.140 24.466 4.717 1.00 90.50 165 THR A C 1
ATOM 1386 O O . THR A 1 165 ? 14.653 25.544 5.000 1.00 90.50 165 THR A O 1
ATOM 1389 N N . VAL A 1 166 ? 14.702 23.614 3.856 1.00 91.94 166 VAL A N 1
ATOM 1390 C CA . VAL A 1 166 ? 15.906 23.907 3.062 1.00 91.94 166 VAL A CA 1
ATOM 1391 C C . VAL A 1 166 ? 15.568 24.779 1.846 1.00 91.94 166 VAL A C 1
ATOM 1393 O O . VAL A 1 166 ? 14.402 24.903 1.470 1.00 91.94 166 VAL A O 1
ATOM 1396 N N . SER A 1 167 ? 16.580 25.368 1.203 1.00 92.50 167 SER A N 1
ATOM 1397 C CA . SER A 1 167 ? 16.376 26.150 -0.025 1.00 92.50 167 SER A CA 1
ATOM 1398 C C . SER A 1 167 ? 15.939 25.279 -1.211 1.00 92.50 167 SER A C 1
ATOM 1400 O O . SER A 1 167 ? 16.232 24.084 -1.271 1.00 92.50 167 SER A O 1
ATOM 1402 N N . GLU A 1 168 ? 15.275 25.887 -2.199 1.00 92.56 168 GLU A N 1
ATOM 1403 C CA . GLU A 1 168 ? 14.784 25.189 -3.401 1.00 92.56 168 GLU A CA 1
ATOM 1404 C C . GLU A 1 168 ? 15.896 24.476 -4.194 1.00 92.56 168 GLU A C 1
ATOM 1406 O O . GLU A 1 168 ? 15.654 23.429 -4.794 1.00 92.56 168 GLU A O 1
ATOM 1411 N N . ALA A 1 169 ? 17.137 24.977 -4.135 1.00 93.75 169 ALA A N 1
ATOM 1412 C CA . ALA A 1 169 ? 18.303 24.306 -4.712 1.00 93.75 169 ALA A CA 1
ATOM 1413 C C . ALA A 1 169 ? 18.527 22.908 -4.099 1.00 93.75 169 ALA A C 1
ATOM 1415 O O . ALA A 1 169 ? 18.609 21.924 -4.833 1.00 93.75 169 ALA A O 1
ATOM 1416 N N . HIS A 1 170 ? 18.512 22.802 -2.765 1.00 92.75 170 HIS A N 1
ATOM 1417 C CA . HIS A 1 170 ? 18.637 21.521 -2.061 1.00 92.75 170 HIS A CA 1
ATOM 1418 C C . HIS A 1 170 ? 17.421 20.611 -2.298 1.00 92.75 170 HIS A C 1
ATOM 1420 O O . HIS A 1 170 ? 17.572 19.399 -2.413 1.00 92.75 170 HIS A O 1
ATOM 1426 N N . LYS A 1 171 ? 16.205 21.161 -2.448 1.00 93.25 171 LYS A N 1
ATOM 1427 C CA . LYS A 1 171 ? 15.019 20.348 -2.799 1.00 93.25 171 LYS A CA 1
ATOM 1428 C C . LYS A 1 171 ? 15.144 19.723 -4.191 1.00 93.25 171 LYS A C 1
ATOM 1430 O O . LYS A 1 171 ? 14.759 18.569 -4.380 1.00 93.25 171 LYS A O 1
ATOM 1435 N N . LYS A 1 172 ? 15.711 20.456 -5.156 1.00 94.31 172 LYS A N 1
ATOM 1436 C CA . LYS A 1 172 ? 16.010 19.950 -6.505 1.00 94.31 172 LYS A CA 1
ATOM 1437 C C . LYS A 1 172 ? 17.103 18.876 -6.486 1.00 94.31 172 LYS A C 1
ATOM 1439 O O . LYS A 1 172 ? 17.001 17.893 -7.222 1.00 94.31 172 LYS A O 1
ATOM 1444 N N . GLU A 1 173 ? 18.110 19.030 -5.630 1.00 94.81 173 GLU A N 1
ATOM 1445 C CA . GLU A 1 173 ? 19.132 18.008 -5.387 1.00 94.81 173 GLU A CA 1
ATOM 1446 C C . GLU A 1 173 ? 18.521 16.734 -4.784 1.00 94.81 173 GLU A C 1
ATOM 1448 O O . GLU A 1 173 ? 18.668 15.662 -5.371 1.00 94.81 173 GLU A O 1
ATOM 1453 N N . TYR A 1 174 ? 17.733 16.850 -3.705 1.00 95.06 174 TYR A N 1
ATOM 1454 C CA . TYR A 1 174 ? 17.001 15.725 -3.110 1.00 95.06 174 TYR A CA 1
ATOM 1455 C C . TYR A 1 174 ? 16.137 15.000 -4.144 1.00 95.06 174 TYR A C 1
ATOM 1457 O O . TYR A 1 174 ? 16.141 13.773 -4.188 1.00 95.06 174 TYR A O 1
ATOM 1465 N N . TYR A 1 175 ? 15.409 15.734 -4.993 1.00 95.44 175 TYR A N 1
ATOM 1466 C CA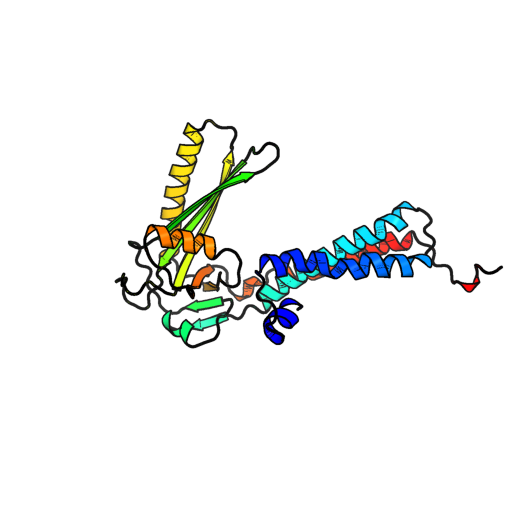 . TYR A 1 175 ? 14.584 15.131 -6.043 1.00 95.44 175 TYR A CA 1
ATOM 1467 C C . TYR A 1 175 ? 15.433 14.356 -7.059 1.00 95.44 175 TYR A C 1
ATOM 1469 O O . TYR A 1 175 ? 15.097 13.231 -7.424 1.00 95.44 175 TYR A O 1
ATOM 1477 N N . THR A 1 176 ? 16.564 14.926 -7.482 1.00 96.06 176 THR A N 1
ATOM 1478 C CA . THR A 1 176 ? 17.483 14.289 -8.438 1.00 96.06 176 THR A CA 1
ATOM 1479 C C . THR A 1 176 ? 18.086 13.008 -7.857 1.00 96.06 176 THR A C 1
ATOM 1481 O O . THR A 1 176 ? 18.053 11.962 -8.508 1.00 96.06 176 THR A O 1
ATOM 1484 N N . HIS A 1 177 ? 18.559 13.064 -6.609 1.00 96.44 177 HIS A N 1
ATOM 1485 C CA . HIS A 1 177 ? 19.085 11.913 -5.879 1.00 96.44 177 HIS A CA 1
ATOM 1486 C C . HIS A 1 177 ? 18.012 10.833 -5.662 1.00 96.44 177 HIS A C 1
ATOM 1488 O O . HIS A 1 177 ? 18.252 9.657 -5.928 1.00 96.44 177 HIS A O 1
ATOM 1494 N N . PHE A 1 178 ? 16.798 11.219 -5.258 1.00 97.31 178 PHE A N 1
ATOM 1495 C CA . PHE A 1 178 ? 15.680 10.292 -5.077 1.00 97.31 178 PHE A CA 1
ATOM 1496 C C . PHE A 1 178 ? 15.284 9.588 -6.380 1.00 97.31 178 PHE A C 1
ATOM 1498 O O . PHE A 1 178 ? 15.070 8.378 -6.375 1.00 97.31 178 PHE A O 1
ATOM 1505 N N . VAL A 1 179 ? 15.232 10.307 -7.507 1.00 95.50 179 VAL A N 1
ATOM 1506 C CA . VAL A 1 179 ? 14.963 9.700 -8.820 1.00 95.50 179 VAL A CA 1
ATOM 1507 C C . VAL A 1 179 ? 16.058 8.698 -9.188 1.00 95.50 179 VAL A C 1
ATOM 1509 O O . VAL A 1 179 ? 15.736 7.599 -9.627 1.00 95.50 179 VAL A O 1
ATOM 1512 N N . GLN A 1 180 ? 17.339 9.019 -8.988 1.00 96.44 180 GLN A N 1
ATOM 1513 C CA . GLN A 1 180 ? 18.425 8.061 -9.235 1.00 96.44 180 GLN A CA 1
ATOM 1514 C C . GLN A 1 180 ? 18.310 6.823 -8.333 1.00 96.44 180 GLN A C 1
ATOM 1516 O O . GLN A 1 180 ? 18.403 5.697 -8.823 1.00 96.44 180 GLN A O 1
ATOM 1521 N N . TYR A 1 181 ? 18.032 7.022 -7.044 1.00 96.56 181 TYR A N 1
ATOM 1522 C CA . TYR A 1 181 ? 17.826 5.948 -6.076 1.00 96.56 181 TYR A CA 1
ATOM 1523 C C . TYR A 1 181 ? 16.641 5.042 -6.461 1.00 96.56 181 TYR A C 1
ATOM 1525 O O . TYR A 1 181 ? 16.813 3.825 -6.513 1.00 96.56 181 TYR A O 1
ATOM 1533 N N . LEU A 1 182 ? 15.485 5.607 -6.838 1.00 95.44 182 LEU A N 1
ATOM 1534 C CA . LEU A 1 182 ? 14.319 4.867 -7.348 1.00 95.44 182 LEU A CA 1
ATOM 1535 C C . LEU A 1 182 ? 14.692 3.950 -8.518 1.00 95.44 182 LEU A C 1
ATOM 1537 O O . LEU A 1 182 ? 14.348 2.773 -8.505 1.00 95.44 182 LEU A O 1
ATOM 1541 N N . LEU A 1 183 ? 15.403 4.474 -9.520 1.00 93.88 183 LEU A N 1
ATOM 1542 C CA . LEU A 1 183 ? 15.761 3.713 -10.723 1.00 93.88 183 LEU A CA 1
ATOM 1543 C C . LEU A 1 183 ? 16.7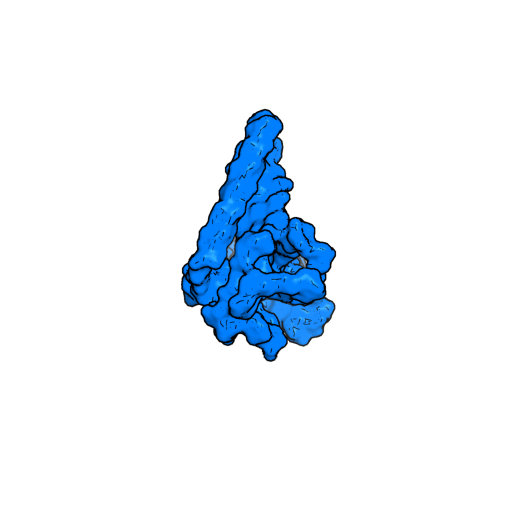43 2.581 -10.404 1.00 93.88 183 LEU A C 1
ATOM 1545 O O . LEU A 1 183 ? 16.618 1.493 -10.959 1.00 93.88 183 LEU A O 1
ATOM 1549 N N . THR A 1 184 ? 17.707 2.824 -9.515 1.00 95.12 184 THR A N 1
ATOM 1550 C CA . THR A 1 184 ? 18.672 1.808 -9.075 1.00 95.12 184 THR A CA 1
ATOM 1551 C C . THR A 1 184 ? 17.981 0.689 -8.298 1.00 95.12 184 THR A C 1
ATOM 1553 O O . THR A 1 184 ? 18.175 -0.480 -8.628 1.00 95.12 184 THR A O 1
ATOM 1556 N N . GLN A 1 185 ? 17.123 1.026 -7.329 1.00 95.06 185 GLN A N 1
ATOM 1557 C CA . GLN A 1 185 ? 16.409 0.029 -6.526 1.00 95.06 185 GLN A CA 1
ATOM 1558 C C . GLN A 1 185 ? 15.377 -0.753 -7.352 1.00 95.06 185 GLN A C 1
ATOM 1560 O O . GLN A 1 185 ? 15.326 -1.975 -7.253 1.00 95.06 185 GLN A O 1
ATOM 1565 N N . ALA A 1 186 ? 14.624 -0.091 -8.238 1.00 93.62 186 ALA A N 1
ATOM 1566 C CA . ALA A 1 186 ? 13.659 -0.756 -9.118 1.00 93.62 186 ALA A CA 1
ATOM 1567 C C . ALA A 1 186 ? 14.328 -1.785 -10.044 1.00 93.62 186 ALA A C 1
ATOM 1569 O O . ALA A 1 186 ? 13.825 -2.895 -10.211 1.00 93.62 186 ALA A O 1
ATOM 1570 N N . ARG A 1 187 ? 15.491 -1.439 -10.616 1.00 93.12 187 ARG A N 1
ATOM 1571 C CA . ARG A 1 187 ? 16.287 -2.354 -11.449 1.00 93.12 187 ARG A CA 1
ATOM 1572 C C . ARG A 1 187 ? 16.857 -3.517 -10.645 1.00 93.12 187 ARG A C 1
ATOM 1574 O O . ARG A 1 187 ? 16.802 -4.642 -11.118 1.00 93.12 187 ARG A O 1
ATOM 1581 N N . ALA A 1 188 ? 17.377 -3.265 -9.442 1.00 92.62 188 ALA A N 1
ATOM 1582 C CA . ALA A 1 188 ? 17.879 -4.324 -8.565 1.00 92.62 188 ALA A CA 1
ATOM 1583 C C . ALA A 1 188 ? 16.760 -5.303 -8.170 1.00 92.62 188 ALA A C 1
ATOM 1585 O O . ALA A 1 188 ? 16.925 -6.514 -8.305 1.00 92.62 188 ALA A O 1
ATOM 1586 N N . SER A 1 189 ? 15.597 -4.772 -7.781 1.00 90.25 189 SER A N 1
ATOM 1587 C CA . SER A 1 189 ? 14.386 -5.537 -7.471 1.00 90.25 189 SER A CA 1
ATOM 1588 C C . SER A 1 189 ? 13.942 -6.414 -8.649 1.00 90.25 189 SER A C 1
ATOM 1590 O O . SER A 1 189 ? 13.567 -7.564 -8.451 1.00 90.25 189 SER A O 1
ATOM 1592 N N . ALA A 1 190 ? 14.047 -5.926 -9.889 1.00 86.94 190 ALA A N 1
ATOM 1593 C CA . ALA A 1 190 ? 13.661 -6.685 -11.080 1.00 86.94 190 ALA A CA 1
ATOM 1594 C C . ALA A 1 190 ? 14.531 -7.933 -11.366 1.00 86.94 190 ALA A C 1
ATOM 1596 O O . ALA A 1 190 ? 14.107 -8.790 -12.140 1.00 86.94 190 ALA A O 1
ATOM 1597 N N . TYR A 1 191 ? 15.715 -8.060 -10.750 1.00 86.44 191 TYR A N 1
ATOM 1598 C CA . TYR A 1 191 ? 16.545 -9.276 -10.803 1.00 86.44 191 TYR A CA 1
ATOM 1599 C C . TYR A 1 191 ? 16.338 -10.214 -9.607 1.00 86.44 191 TYR A C 1
ATOM 1601 O O . TYR A 1 191 ? 16.819 -11.346 -9.626 1.00 86.44 191 TYR A O 1
ATOM 1609 N N . GLN A 1 192 ? 15.648 -9.763 -8.560 1.00 89.75 192 GLN A N 1
ATOM 1610 C CA . GLN A 1 192 ? 15.323 -10.597 -7.411 1.00 89.75 192 GLN A CA 1
ATOM 1611 C C . GLN A 1 192 ? 14.071 -11.424 -7.716 1.00 89.75 192 GLN A C 1
ATOM 1613 O O . GLN A 1 192 ? 13.121 -10.947 -8.339 1.00 89.75 192 GLN A O 1
ATOM 1618 N N . LYS A 1 193 ? 14.068 -12.681 -7.266 1.00 89.25 193 LYS A N 1
ATOM 1619 C CA . LYS A 1 193 ? 12.889 -13.543 -7.336 1.00 89.25 193 LYS A CA 1
ATOM 1620 C C . LYS A 1 193 ? 12.064 -13.340 -6.057 1.00 89.25 193 LYS A C 1
ATOM 1622 O O . LYS A 1 193 ? 12.554 -13.724 -4.995 1.00 89.25 193 LYS A O 1
ATOM 1627 N N . PRO A 1 194 ? 10.862 -12.744 -6.124 1.00 93.19 194 PRO A N 1
ATOM 1628 C CA . PRO A 1 194 ? 9.977 -12.656 -4.970 1.00 93.19 194 PRO A CA 1
ATOM 1629 C C . PRO A 1 194 ? 9.391 -14.033 -4.630 1.00 93.19 194 PRO A C 1
ATOM 1631 O O . PRO A 1 194 ? 9.390 -14.942 -5.467 1.00 93.19 194 PRO A O 1
ATOM 1634 N N . ASP A 1 195 ? 8.864 -14.188 -3.415 1.00 93.81 195 ASP A N 1
ATOM 1635 C CA . ASP A 1 195 ? 8.111 -15.389 -3.040 1.00 93.81 195 ASP A CA 1
ATOM 1636 C C . ASP A 1 195 ? 6.788 -15.458 -3.817 1.00 93.81 195 ASP A C 1
ATOM 1638 O O . ASP A 1 195 ? 6.413 -16.507 -4.353 1.00 93.81 195 ASP A O 1
ATOM 1642 N N . HIS A 1 196 ? 6.108 -14.315 -3.904 1.00 94.12 196 HIS A N 1
ATOM 1643 C CA . HIS A 1 196 ? 4.857 -14.126 -4.623 1.00 94.12 196 HIS A CA 1
ATOM 1644 C C . HIS A 1 196 ? 4.673 -12.651 -5.029 1.00 94.12 196 HIS A C 1
ATOM 1646 O O . HIS A 1 196 ? 5.496 -11.787 -4.732 1.00 94.12 196 HIS A O 1
ATOM 1652 N N . PHE A 1 197 ? 3.593 -12.361 -5.744 1.00 92.88 197 PHE A N 1
ATOM 1653 C CA . PHE A 1 197 ? 3.193 -11.025 -6.167 1.00 92.88 197 PHE A CA 1
ATOM 1654 C C . PHE A 1 197 ? 1.850 -10.646 -5.550 1.00 92.88 197 PHE A C 1
ATOM 1656 O O . PHE A 1 197 ? 0.954 -11.484 -5.494 1.00 92.88 197 PHE A O 1
ATOM 1663 N N . GLU A 1 198 ? 1.678 -9.386 -5.166 1.00 90.50 198 GLU A N 1
ATOM 1664 C CA . GLU A 1 198 ? 0.401 -8.806 -4.748 1.00 90.50 198 GLU A CA 1
ATOM 1665 C C . GLU A 1 198 ? -0.254 -8.032 -5.899 1.00 90.50 198 GLU A C 1
ATOM 1667 O O . GLU A 1 198 ? 0.367 -7.176 -6.529 1.00 90.50 198 GLU A O 1
ATOM 1672 N N . ASN A 1 199 ? -1.535 -8.295 -6.142 1.00 88.94 199 ASN A N 1
ATOM 1673 C CA . ASN A 1 199 ? -2.360 -7.560 -7.090 1.00 88.94 199 ASN A CA 1
ATOM 1674 C C . ASN A 1 199 ? -2.822 -6.218 -6.494 1.00 88.94 199 ASN A C 1
ATOM 1676 O O . ASN A 1 199 ? -3.636 -6.170 -5.563 1.00 88.94 199 ASN A O 1
ATOM 1680 N N . LEU A 1 200 ? -2.319 -5.121 -7.064 1.00 83.12 200 LEU A N 1
ATOM 1681 C CA . LEU A 1 200 ? -2.587 -3.751 -6.621 1.00 83.12 200 LEU A CA 1
ATOM 1682 C C . LEU A 1 200 ? -3.901 -3.167 -7.158 1.00 83.12 200 LEU A C 1
ATOM 1684 O O . LEU A 1 200 ? -4.282 -2.067 -6.754 1.00 83.12 200 LEU A O 1
ATOM 1688 N N . ASN A 1 201 ? -4.611 -3.890 -8.028 1.00 67.00 201 ASN A N 1
ATOM 1689 C CA . ASN A 1 201 ? -5.958 -3.518 -8.468 1.00 67.00 201 ASN A CA 1
ATOM 1690 C C . ASN A 1 201 ? -7.009 -3.759 -7.366 1.00 67.00 201 ASN A C 1
ATOM 1692 O O . ASN A 1 201 ? -8.154 -3.354 -7.521 1.00 67.00 201 ASN A O 1
ATOM 1696 N N . ALA A 1 202 ? -6.643 -4.425 -6.262 1.00 56.19 202 ALA A N 1
ATOM 1697 C CA . ALA A 1 202 ? -7.556 -4.726 -5.162 1.00 56.19 202 ALA A CA 1
ATOM 1698 C C . ALA A 1 202 ? -8.283 -3.488 -4.580 1.00 56.19 202 ALA A C 1
ATOM 1700 O O . ALA A 1 202 ? -9.501 -3.554 -4.457 1.00 56.19 202 ALA A O 1
ATOM 1701 N N . GLY A 1 203 ? -7.641 -2.357 -4.237 1.00 54.84 203 GLY A N 1
ATOM 1702 C CA . GLY A 1 203 ? -6.196 -2.190 -3.982 1.00 54.84 203 GLY A CA 1
ATOM 1703 C C . GLY A 1 203 ? -5.641 -0.754 -3.912 1.00 54.84 203 GLY A C 1
ATOM 1704 O O . GLY A 1 203 ? -4.525 -0.583 -3.435 1.00 54.84 203 GLY A O 1
ATOM 1705 N N . ASP A 1 204 ? -6.384 0.266 -4.366 1.00 60.84 204 ASP A N 1
ATOM 1706 C CA . ASP A 1 204 ? -6.127 1.713 -4.166 1.00 60.84 204 ASP A CA 1
ATOM 1707 C C . ASP A 1 204 ? -4.655 2.189 -4.143 1.00 60.84 204 ASP A C 1
ATOM 1709 O O . ASP A 1 204 ? -4.211 2.864 -3.224 1.00 60.84 204 ASP A O 1
ATOM 1713 N N . HIS A 1 205 ? -3.906 1.916 -5.213 1.00 67.06 205 HIS A N 1
ATOM 1714 C CA . HIS A 1 205 ? -2.745 2.725 -5.644 1.00 67.06 205 HIS A CA 1
ATOM 1715 C C . HIS A 1 205 ? -2.392 2.523 -7.128 1.00 67.06 205 HIS A C 1
ATOM 1717 O O . HIS A 1 205 ? -1.612 3.306 -7.674 1.00 67.06 205 HIS A O 1
ATOM 1723 N N . GLN A 1 206 ? -2.986 1.524 -7.796 1.00 76.06 206 GLN A N 1
ATOM 1724 C CA . GLN A 1 206 ? -2.832 1.192 -9.219 1.00 76.06 206 GLN A CA 1
ATOM 1725 C C . GLN A 1 206 ? -2.697 2.426 -10.131 1.00 76.06 206 GLN A C 1
ATOM 1727 O O . GLN A 1 206 ? -1.751 2.502 -10.909 1.00 76.06 206 GLN A O 1
ATOM 1732 N N . PHE A 1 207 ? -3.558 3.443 -9.986 1.00 79.25 207 PHE A N 1
ATOM 1733 C CA . PHE A 1 207 ? -3.524 4.652 -10.822 1.00 79.25 207 PHE A CA 1
ATOM 1734 C C . PHE A 1 207 ? -2.184 5.417 -10.800 1.00 79.25 207 PHE A C 1
ATOM 1736 O O . PHE A 1 207 ? -1.860 6.107 -11.765 1.00 79.25 207 PHE A O 1
ATOM 1743 N N . LEU A 1 208 ? -1.385 5.313 -9.730 1.00 84.31 208 LEU A N 1
ATOM 1744 C CA . LEU A 1 208 ? -0.057 5.938 -9.649 1.00 84.31 208 LEU A CA 1
ATOM 1745 C C . LEU A 1 208 ? 0.999 5.151 -10.417 1.00 84.31 208 LEU A C 1
ATOM 1747 O O . LEU A 1 208 ? 1.848 5.755 -11.067 1.00 84.31 208 LEU A O 1
ATOM 1751 N N . TYR A 1 209 ? 0.892 3.826 -10.417 1.00 84.12 209 TYR A N 1
ATOM 1752 C CA . TYR A 1 209 ? 1.705 2.961 -11.263 1.00 84.12 209 TYR A CA 1
ATOM 1753 C C . TYR A 1 209 ? 1.312 3.102 -12.740 1.00 84.12 209 TYR A C 1
ATOM 1755 O O . TYR A 1 209 ? 2.188 3.190 -13.594 1.00 84.12 209 TYR A O 1
ATOM 1763 N N . LEU A 1 210 ? 0.019 3.231 -13.061 1.00 83.38 210 LEU A N 1
ATOM 1764 C CA . LEU A 1 210 ? -0.425 3.503 -14.436 1.00 83.38 210 LEU A CA 1
ATOM 1765 C C . LEU A 1 210 ? 0.046 4.885 -14.931 1.00 83.38 210 LEU A C 1
ATOM 1767 O O . LEU A 1 210 ? 0.413 5.023 -16.096 1.00 83.38 210 LEU A O 1
ATOM 1771 N N . LYS A 1 211 ? 0.174 5.889 -14.048 1.00 83.88 211 LYS A N 1
ATOM 1772 C CA . LYS A 1 211 ? 0.887 7.135 -14.392 1.00 83.88 211 LYS A CA 1
ATOM 1773 C C . LYS A 1 211 ? 2.352 6.884 -14.758 1.00 83.88 211 LYS A C 1
ATOM 1775 O O . LYS A 1 211 ? 2.823 7.483 -15.721 1.00 83.88 211 LYS A O 1
ATOM 1780 N N . SER A 1 212 ? 3.052 5.973 -14.079 1.00 79.88 212 SER A N 1
ATOM 1781 C CA . SER A 1 212 ? 4.410 5.572 -14.478 1.00 79.88 212 SER A CA 1
ATOM 1782 C C . SER A 1 212 ? 4.463 4.936 -15.868 1.00 79.88 212 SER A C 1
ATOM 1784 O O . SER A 1 212 ? 5.430 5.166 -16.588 1.00 79.88 212 SER A O 1
ATOM 1786 N N . VAL A 1 213 ? 3.440 4.172 -16.273 1.00 79.50 213 VAL A N 1
ATOM 1787 C CA . VAL A 1 213 ? 3.367 3.558 -17.615 1.00 79.50 213 VAL A CA 1
ATOM 1788 C C . VAL A 1 213 ? 3.306 4.636 -18.710 1.00 79.50 213 VAL A C 1
ATOM 1790 O O . VAL A 1 213 ? 3.982 4.513 -19.735 1.00 79.50 213 VAL A O 1
ATOM 1793 N N . SER A 1 214 ? 2.594 5.743 -18.466 1.00 75.75 214 SER A N 1
ATOM 1794 C CA . SER A 1 214 ? 2.464 6.853 -19.428 1.00 75.75 214 SER A CA 1
ATOM 1795 C C . SER A 1 214 ? 3.772 7.608 -19.753 1.00 75.75 214 SER A C 1
ATOM 1797 O O . SER A 1 214 ? 3.822 8.335 -20.739 1.00 75.75 214 SER A O 1
ATOM 1799 N N . ASP A 1 215 ? 4.864 7.388 -19.002 1.00 74.25 215 ASP A N 1
ATOM 1800 C CA . ASP A 1 215 ? 6.223 7.884 -19.330 1.00 74.25 215 ASP A CA 1
ATOM 1801 C C . ASP A 1 215 ? 6.862 7.159 -20.539 1.00 74.25 215 ASP A C 1
ATOM 1803 O O . ASP A 1 215 ? 7.889 7.599 -21.069 1.00 74.25 215 ASP A O 1
ATOM 1807 N N . LYS A 1 216 ? 6.299 6.015 -20.957 1.00 74.25 216 LYS A N 1
ATOM 1808 C CA . LYS A 1 216 ? 6.835 5.163 -22.036 1.00 74.25 216 LYS A CA 1
ATOM 1809 C C . LYS A 1 216 ? 5.802 4.704 -23.060 1.00 74.25 216 LYS A C 1
ATOM 1811 O O . LYS A 1 216 ? 6.191 4.408 -24.187 1.00 74.25 216 LYS A O 1
ATOM 1816 N N . PHE A 1 217 ? 4.526 4.638 -22.688 1.00 74.62 217 PHE A N 1
ATOM 1817 C CA . PHE A 1 217 ? 3.463 4.075 -23.517 1.00 74.62 217 PHE A CA 1
ATOM 1818 C C . PHE A 1 217 ? 2.320 5.076 -23.689 1.00 74.62 217 PHE A C 1
ATOM 1820 O O . PHE A 1 217 ? 1.787 5.590 -22.709 1.00 74.62 217 PHE A O 1
ATOM 1827 N N . TYR A 1 218 ? 1.931 5.325 -24.941 1.00 69.06 218 TYR A N 1
ATOM 1828 C CA . TYR A 1 218 ? 0.831 6.236 -25.283 1.00 69.06 218 TYR A CA 1
ATOM 1829 C C . TYR A 1 218 ? -0.555 5.665 -24.956 1.00 69.06 218 TYR A C 1
ATOM 1831 O O . TYR A 1 218 ? -1.485 6.428 -24.711 1.00 69.06 218 TYR A O 1
ATOM 1839 N N . THR A 1 219 ? -0.678 4.335 -24.925 1.00 72.94 219 THR A N 1
ATOM 1840 C CA . THR A 1 219 ? -1.925 3.618 -24.646 1.00 72.94 219 THR A CA 1
ATOM 1841 C C . THR A 1 219 ? -1.672 2.566 -23.575 1.00 72.94 219 THR A C 1
ATOM 1843 O O . THR A 1 219 ? -0.664 1.859 -23.612 1.00 72.94 219 THR A O 1
ATOM 1846 N N . ILE A 1 220 ? -2.602 2.457 -22.631 1.00 75.94 220 ILE A N 1
ATOM 1847 C CA . ILE A 1 220 ? -2.606 1.479 -21.543 1.00 75.94 220 ILE A CA 1
ATOM 1848 C C . ILE A 1 220 ? -3.937 0.721 -21.649 1.00 75.94 220 ILE A C 1
ATOM 1850 O O . ILE A 1 220 ? -4.959 1.387 -21.826 1.00 75.94 220 ILE A O 1
ATOM 1854 N N . PRO A 1 221 ? -3.968 -0.622 -21.561 1.00 78.81 221 PRO A N 1
ATOM 1855 C CA . PRO A 1 221 ? -5.228 -1.361 -21.493 1.00 78.81 221 PRO A CA 1
ATOM 1856 C C . PRO A 1 221 ? -6.066 -0.916 -20.285 1.00 78.81 221 PRO A C 1
ATOM 1858 O O . PRO A 1 221 ? -5.521 -0.722 -19.199 1.00 78.81 221 PRO A O 1
ATOM 1861 N N . GLU A 1 222 ? -7.384 -0.780 -20.445 1.00 77.75 222 GLU A N 1
ATOM 1862 C CA . GLU A 1 222 ? -8.282 -0.439 -19.324 1.00 77.75 222 GLU A CA 1
ATOM 1863 C C . GLU A 1 222 ? -8.258 -1.518 -18.227 1.00 77.75 222 GLU A C 1
ATOM 1865 O O . GLU A 1 222 ? -8.373 -1.215 -17.041 1.00 77.75 222 GLU A O 1
ATOM 1870 N N . ASP A 1 223 ? -8.025 -2.773 -18.618 1.00 81.38 223 ASP A N 1
ATOM 1871 C CA . ASP A 1 223 ? -7.888 -3.940 -17.750 1.00 81.38 223 ASP A CA 1
ATOM 1872 C C . ASP A 1 223 ? -6.437 -4.209 -17.298 1.00 81.38 223 ASP A C 1
ATOM 1874 O O . ASP A 1 223 ? -6.113 -5.324 -16.877 1.00 81.38 223 ASP A O 1
ATOM 1878 N N . ALA A 1 224 ? -5.551 -3.206 -17.370 1.00 87.06 224 ALA A N 1
ATOM 1879 C CA . ALA A 1 224 ? -4.161 -3.338 -16.947 1.00 87.06 224 ALA A CA 1
ATOM 1880 C C . ALA A 1 224 ? -4.038 -3.691 -15.452 1.00 87.06 224 ALA A C 1
ATOM 1882 O O . ALA A 1 224 ? -4.593 -3.027 -14.572 1.00 87.06 224 ALA A O 1
ATOM 1883 N N . VAL A 1 225 ? -3.248 -4.720 -15.152 1.00 88.50 225 VAL A N 1
ATOM 1884 C CA . VAL A 1 225 ? -3.024 -5.243 -13.800 1.00 88.50 225 VAL A CA 1
ATOM 1885 C C . VAL A 1 225 ? -1.613 -4.907 -13.343 1.00 88.50 225 VAL A C 1
ATOM 1887 O O . VAL A 1 225 ? -0.642 -5.218 -14.034 1.00 88.50 225 VAL A O 1
ATOM 1890 N N . VAL A 1 226 ? -1.488 -4.306 -12.159 1.00 91.00 226 VAL A N 1
ATOM 1891 C CA . VAL A 1 226 ? -0.183 -4.035 -11.540 1.00 91.00 226 VAL A CA 1
ATOM 1892 C C . VAL A 1 226 ? 0.066 -5.030 -10.408 1.00 91.00 226 VAL A C 1
ATOM 1894 O O . VAL A 1 226 ? -0.733 -5.153 -9.481 1.00 91.00 226 VAL A O 1
ATOM 1897 N N . LEU A 1 227 ? 1.193 -5.729 -10.494 1.00 92.50 227 LEU A N 1
ATOM 1898 C CA . LEU A 1 227 ? 1.645 -6.770 -9.582 1.00 92.50 227 LEU A CA 1
ATOM 1899 C C . LEU A 1 227 ? 2.898 -6.290 -8.838 1.00 92.50 227 LEU A C 1
ATOM 1901 O O . LEU A 1 227 ? 3.942 -6.079 -9.455 1.00 92.50 227 LEU A O 1
ATOM 1905 N N . SER A 1 228 ? 2.809 -6.108 -7.522 1.00 92.44 228 SER A N 1
ATOM 1906 C CA . SER A 1 228 ? 3.958 -5.760 -6.673 1.00 92.44 228 SER A CA 1
ATOM 1907 C C . SER A 1 228 ? 4.696 -7.024 -6.232 1.00 92.44 228 SER A C 1
ATOM 1909 O O . SER A 1 228 ? 4.026 -7.970 -5.823 1.00 92.44 228 SER A O 1
ATOM 1911 N N . PRO A 1 229 ? 6.039 -7.083 -6.261 1.00 93.25 229 PRO A N 1
ATOM 1912 C CA . PRO A 1 229 ? 6.783 -8.189 -5.667 1.00 93.25 229 PRO A CA 1
ATOM 1913 C C . PRO A 1 229 ? 6.598 -8.201 -4.142 1.00 93.25 229 PRO A C 1
ATOM 1915 O O . PRO A 1 229 ? 6.610 -7.145 -3.505 1.00 93.25 229 PRO A O 1
ATOM 1918 N N . VAL A 1 230 ? 6.485 -9.393 -3.558 1.00 91.06 230 VAL A N 1
ATOM 1919 C CA . VAL A 1 230 ? 6.508 -9.624 -2.109 1.00 91.06 230 VAL A CA 1
ATOM 1920 C C . VAL A 1 230 ? 7.613 -10.633 -1.796 1.00 91.06 230 VAL A C 1
ATOM 1922 O O . VAL A 1 230 ? 7.652 -11.733 -2.350 1.00 91.06 230 VAL A O 1
ATOM 1925 N N . TYR A 1 231 ? 8.552 -10.226 -0.942 1.00 90.06 231 TYR A N 1
ATOM 1926 C CA . TYR A 1 231 ? 9.730 -11.023 -0.572 1.00 90.06 231 TYR A CA 1
ATOM 1927 C C . TYR A 1 231 ? 9.568 -11.768 0.760 1.00 90.06 231 TYR A C 1
ATOM 1929 O O . TYR A 1 231 ? 10.299 -12.721 1.014 1.00 90.06 231 TYR A O 1
ATOM 1937 N N . GLU A 1 232 ? 8.615 -11.341 1.589 1.00 87.88 232 GLU A N 1
ATOM 1938 C CA . GLU A 1 232 ? 8.165 -12.068 2.780 1.00 87.88 232 GLU A CA 1
ATOM 1939 C C . GLU A 1 232 ? 7.411 -13.335 2.359 1.00 87.88 232 GLU A C 1
ATOM 1941 O O . GLU A 1 232 ? 6.799 -13.370 1.283 1.00 87.88 232 GLU A O 1
ATOM 1946 N N . THR A 1 233 ? 7.444 -14.388 3.180 1.00 88.31 233 THR A N 1
ATOM 1947 C CA . THR A 1 233 ? 6.738 -15.620 2.817 1.00 88.31 233 THR A CA 1
ATOM 1948 C C . THR A 1 233 ? 5.228 -15.413 2.902 1.00 88.31 233 THR A C 1
ATOM 1950 O O . THR A 1 233 ? 4.719 -14.730 3.792 1.00 88.31 233 THR A O 1
ATOM 1953 N N . TYR A 1 234 ? 4.479 -16.022 1.983 1.00 84.00 234 TYR A N 1
ATOM 1954 C CA . TYR A 1 234 ? 3.018 -15.910 1.970 1.00 84.00 234 TYR A CA 1
ATOM 1955 C C . TYR A 1 234 ? 2.350 -16.274 3.312 1.00 84.00 234 TYR A C 1
ATOM 1957 O O . TYR A 1 234 ? 1.332 -15.676 3.663 1.00 84.00 234 TYR A O 1
ATOM 1965 N N . ASP A 1 235 ? 2.905 -17.203 4.092 1.00 81.00 235 ASP A N 1
ATOM 1966 C CA . ASP A 1 235 ? 2.336 -17.602 5.388 1.00 81.00 235 ASP A CA 1
ATOM 1967 C C . ASP A 1 235 ? 2.584 -16.570 6.506 1.00 81.00 235 ASP A C 1
ATOM 1969 O O . ASP A 1 235 ? 1.780 -16.454 7.433 1.00 81.00 235 ASP A O 1
ATOM 1973 N N . GLU A 1 236 ? 3.620 -15.736 6.386 1.00 82.19 236 GLU A N 1
ATOM 1974 C CA . GLU A 1 236 ? 3.912 -14.648 7.330 1.00 82.19 236 GLU A CA 1
ATOM 1975 C C . GLU A 1 236 ? 2.981 -13.434 7.160 1.00 82.19 236 GLU A C 1
ATOM 1977 O O . GLU A 1 236 ? 2.902 -12.606 8.068 1.00 82.19 236 GLU A O 1
ATOM 1982 N N . ARG A 1 237 ? 2.195 -13.350 6.071 1.00 78.12 237 ARG A N 1
ATOM 1983 C CA . ARG A 1 237 ? 1.316 -12.199 5.748 1.00 78.12 237 ARG A CA 1
ATOM 1984 C C . ARG A 1 237 ? 0.324 -11.815 6.853 1.00 78.12 237 ARG A C 1
ATOM 1986 O O . ARG A 1 237 ? -0.093 -10.663 6.945 1.00 78.12 237 ARG A O 1
ATOM 1993 N N . THR A 1 238 ? -0.101 -12.774 7.680 1.00 77.12 238 THR A N 1
ATOM 1994 C CA . THR A 1 238 ? -0.975 -12.502 8.833 1.00 77.12 238 THR A CA 1
ATOM 1995 C C . THR A 1 238 ? -0.205 -12.097 10.086 1.00 77.12 238 THR A C 1
ATOM 1997 O O . THR A 1 238 ? -0.796 -11.476 10.968 1.00 77.12 238 THR A O 1
ATOM 2000 N N . GLY A 1 239 ? 1.086 -12.433 10.170 1.00 79.56 239 GLY A N 1
ATOM 2001 C CA . GLY A 1 239 ? 2.006 -12.114 11.260 1.00 79.56 239 GLY A CA 1
ATOM 2002 C C . GLY A 1 239 ? 1.350 -12.127 12.640 1.00 79.56 239 GLY A C 1
ATOM 2003 O O . GLY A 1 239 ? 0.706 -13.092 13.047 1.00 79.56 239 GLY A O 1
ATOM 2004 N N . ASN A 1 240 ? 1.451 -10.994 13.333 1.00 83.00 240 ASN A N 1
ATOM 2005 C CA . ASN A 1 240 ? 0.847 -10.792 14.650 1.00 83.00 240 ASN A CA 1
ATOM 2006 C C . ASN A 1 240 ? -0.575 -10.192 14.603 1.00 83.00 240 ASN A C 1
ATOM 2008 O O . ASN A 1 240 ? -1.087 -9.791 15.647 1.00 83.00 240 ASN A O 1
ATOM 2012 N N . LEU A 1 241 ? -1.247 -10.105 13.444 1.00 83.81 241 LEU A N 1
ATOM 2013 C CA . LEU A 1 241 ? -2.584 -9.490 13.335 1.00 83.81 241 LEU A CA 1
ATOM 2014 C C . LEU A 1 241 ? -3.614 -10.176 14.243 1.00 83.81 241 LEU A C 1
ATOM 2016 O O . LEU A 1 241 ? -4.441 -9.494 14.841 1.00 83.81 241 LEU A O 1
ATOM 2020 N N . LEU A 1 242 ? -3.532 -11.499 14.420 1.00 84.69 242 LEU A N 1
ATOM 2021 C CA . LEU A 1 242 ? -4.407 -12.222 15.348 1.00 84.69 242 LEU A CA 1
ATOM 2022 C C . LEU A 1 242 ? -4.161 -11.814 16.814 1.00 84.69 242 LEU A C 1
ATOM 2024 O O . LEU A 1 242 ? -5.113 -11.604 17.564 1.00 84.69 242 LEU A O 1
ATOM 2028 N N . LEU A 1 243 ? -2.897 -11.624 17.213 1.00 87.88 243 LEU A N 1
ATOM 2029 C CA . LEU A 1 243 ? -2.552 -11.091 18.537 1.00 87.88 243 LEU A CA 1
ATOM 2030 C C . LEU A 1 243 ? -3.051 -9.650 18.705 1.00 87.88 243 LEU A C 1
ATOM 2032 O O . LEU A 1 243 ? -3.533 -9.300 19.779 1.00 87.88 243 LEU A O 1
ATOM 2036 N N . TRP A 1 244 ? -3.021 -8.831 17.647 1.00 87.69 244 TRP A N 1
ATOM 2037 C CA . TRP A 1 244 ? -3.612 -7.490 17.661 1.00 87.69 244 TRP A CA 1
ATOM 2038 C C . TRP A 1 244 ? -5.141 -7.507 17.787 1.00 87.69 244 TRP A C 1
ATOM 2040 O O . TRP A 1 244 ? -5.676 -6.656 18.495 1.00 87.69 244 TRP A O 1
ATOM 2050 N N . VAL A 1 245 ? -5.849 -8.476 17.188 1.00 87.44 245 VAL A N 1
ATOM 2051 C CA . VAL A 1 245 ? -7.300 -8.663 17.401 1.00 87.44 245 VAL A CA 1
ATOM 2052 C C . VAL A 1 245 ? -7.589 -8.916 18.884 1.00 87.44 245 VAL A C 1
ATOM 2054 O O . VAL A 1 245 ? -8.411 -8.212 19.474 1.00 87.44 245 VAL A O 1
ATOM 2057 N N . PHE A 1 246 ? -6.890 -9.869 19.510 1.00 89.12 246 PHE A N 1
ATOM 2058 C CA . PHE A 1 246 ? -7.076 -10.177 20.933 1.00 89.12 246 PHE A CA 1
ATOM 2059 C C . PHE A 1 246 ? -6.613 -9.042 21.858 1.00 89.12 246 PHE A C 1
ATOM 2061 O O . PHE A 1 246 ? -7.292 -8.742 22.838 1.00 89.12 246 PHE A O 1
ATOM 2068 N N . GLY A 1 247 ? -5.507 -8.368 21.536 1.00 90.75 247 GLY A N 1
ATOM 2069 C CA . GLY A 1 247 ? -5.002 -7.219 22.289 1.00 90.75 247 GLY A CA 1
ATOM 2070 C C . GLY A 1 247 ? -5.964 -6.031 22.257 1.00 90.75 247 GLY A C 1
ATOM 2071 O O . GLY A 1 247 ? -6.291 -5.475 23.304 1.00 90.75 247 GLY A O 1
ATOM 2072 N N . ALA A 1 248 ? -6.487 -5.679 21.078 1.00 90.94 248 ALA A N 1
ATOM 2073 C CA . ALA A 1 248 ? -7.477 -4.614 20.931 1.00 90.94 248 ALA A CA 1
ATOM 2074 C C . ALA A 1 248 ? -8.809 -4.959 21.613 1.00 90.94 248 ALA A C 1
ATOM 2076 O O . ALA A 1 248 ? -9.395 -4.089 22.260 1.00 90.94 248 ALA A O 1
ATOM 2077 N N . PHE A 1 249 ? -9.255 -6.219 21.529 1.00 90.69 249 PHE A N 1
ATOM 2078 C CA . PHE A 1 249 ? -10.413 -6.702 22.282 1.00 90.69 249 PHE A CA 1
ATOM 2079 C C . PHE A 1 249 ? -10.195 -6.555 23.792 1.00 90.69 249 PHE A C 1
ATOM 2081 O O . PHE A 1 249 ? -10.991 -5.898 24.452 1.00 90.69 249 PHE A O 1
ATOM 2088 N N . GLY A 1 250 ? -9.089 -7.079 24.331 1.00 92.56 250 GLY A N 1
ATOM 2089 C CA . GLY A 1 250 ? -8.782 -7.020 25.762 1.00 92.56 250 GLY A CA 1
ATOM 2090 C C . GLY A 1 250 ? -8.686 -5.588 26.294 1.00 92.56 250 GLY A C 1
ATOM 2091 O O . GLY A 1 250 ? -9.351 -5.250 27.273 1.00 92.56 250 GLY A O 1
ATOM 2092 N N . ILE A 1 251 ? -7.930 -4.717 25.616 1.00 93.56 251 ILE A N 1
ATOM 2093 C CA . ILE A 1 251 ? -7.819 -3.291 25.969 1.00 93.56 251 ILE A CA 1
ATOM 2094 C C . ILE A 1 251 ? -9.195 -2.614 25.906 1.00 93.56 251 ILE A C 1
ATOM 2096 O O . ILE A 1 251 ? -9.579 -1.908 26.839 1.00 93.56 251 ILE A O 1
ATOM 2100 N N . GLY A 1 252 ? -9.963 -2.852 24.839 1.00 92.50 252 GLY A N 1
ATOM 2101 C CA . GLY A 1 252 ? -11.303 -2.297 24.668 1.00 92.50 252 GLY A CA 1
ATOM 2102 C C . GLY A 1 252 ? -12.278 -2.736 25.761 1.00 92.50 252 GLY A C 1
ATOM 2103 O O . GLY A 1 252 ? -12.987 -1.904 26.328 1.00 92.50 252 GLY A O 1
ATOM 2104 N N . THR A 1 253 ? -12.275 -4.022 26.113 1.00 92.00 253 THR A N 1
ATOM 2105 C CA . THR A 1 253 ? -13.085 -4.584 27.199 1.00 92.00 253 THR A CA 1
ATOM 2106 C C . THR A 1 253 ? -12.704 -3.986 28.550 1.00 92.00 253 THR A C 1
ATOM 2108 O O . THR A 1 253 ? -13.600 -3.601 29.295 1.00 92.00 253 THR A O 1
ATOM 2111 N N . ILE A 1 254 ? -11.410 -3.835 28.856 1.00 93.56 254 ILE A N 1
ATOM 2112 C CA . ILE A 1 254 ? -10.943 -3.212 30.107 1.00 93.56 254 ILE A CA 1
ATOM 2113 C C . ILE A 1 254 ? -11.394 -1.746 30.189 1.00 93.56 254 ILE A C 1
ATOM 2115 O O . ILE A 1 254 ? -11.950 -1.335 31.206 1.00 93.56 254 ILE A O 1
ATOM 2119 N N . LEU A 1 255 ? -11.222 -0.966 29.116 1.00 91.56 255 LEU A N 1
ATOM 2120 C CA . LEU A 1 255 ? -11.658 0.436 29.070 1.00 91.56 255 LEU A CA 1
ATOM 2121 C C . LEU A 1 255 ? -13.172 0.575 29.280 1.00 91.56 255 LEU A C 1
ATOM 2123 O O . LEU A 1 255 ? -13.612 1.445 30.030 1.00 91.56 255 LEU A O 1
ATOM 2127 N N . LEU A 1 256 ? -13.973 -0.292 28.656 1.00 89.75 256 LEU A N 1
ATOM 2128 C CA . LEU A 1 256 ? -15.426 -0.297 28.827 1.00 89.75 256 LEU A CA 1
ATOM 2129 C C . LEU A 1 256 ? -15.855 -0.794 30.213 1.00 89.75 256 LEU A C 1
ATOM 2131 O O . LEU A 1 256 ? -16.804 -0.248 30.772 1.00 89.75 256 LEU A O 1
ATOM 2135 N N . ALA A 1 257 ? -15.149 -1.764 30.798 1.00 88.56 257 ALA A N 1
ATOM 2136 C CA . ALA A 1 257 ? -15.402 -2.234 32.157 1.00 88.56 257 ALA A CA 1
ATOM 2137 C C . ALA A 1 257 ? -15.170 -1.117 33.186 1.00 88.56 257 ALA A C 1
ATOM 2139 O O . ALA A 1 257 ? -16.078 -0.827 33.960 1.00 88.56 257 ALA A O 1
ATOM 2140 N N . ILE A 1 258 ? -14.028 -0.417 33.121 1.00 87.69 258 ILE A N 1
ATOM 2141 C CA . ILE A 1 258 ? -13.723 0.754 33.968 1.00 87.69 258 ILE A CA 1
ATOM 2142 C C . ILE A 1 258 ? -14.809 1.832 33.821 1.00 87.69 258 ILE A C 1
ATOM 2144 O O . ILE A 1 258 ? -15.268 2.416 34.803 1.00 87.69 258 ILE A O 1
ATOM 2148 N N . GLN A 1 259 ? -15.264 2.074 32.589 1.00 84.81 259 GLN A N 1
ATOM 2149 C CA . GLN A 1 259 ? -16.323 3.040 32.315 1.00 84.81 259 GLN A CA 1
ATOM 2150 C C . GLN A 1 259 ? -17.672 2.641 32.938 1.00 84.81 259 GLN A C 1
ATOM 2152 O O . GLN A 1 259 ? -18.470 3.519 33.266 1.00 84.81 259 GLN A O 1
ATOM 2157 N N . LEU A 1 260 ? -17.948 1.339 33.066 1.00 84.69 260 LEU A N 1
ATOM 2158 C CA . LEU A 1 260 ? -19.193 0.787 33.605 1.00 84.69 260 LEU A CA 1
ATOM 2159 C C . LEU A 1 260 ? -19.168 0.617 35.130 1.00 84.69 260 LEU A C 1
ATOM 2161 O O . LEU A 1 260 ? -20.214 0.792 35.742 1.00 84.69 260 LEU A O 1
ATOM 2165 N N . THR A 1 261 ? -18.015 0.353 35.754 1.00 84.38 261 THR A N 1
ATOM 2166 C CA . THR A 1 261 ? -17.888 0.242 37.225 1.00 84.38 261 THR A CA 1
ATOM 2167 C C . THR A 1 261 ? -18.174 1.551 37.966 1.00 84.38 261 THR A C 1
ATOM 2169 O O . THR A 1 261 ? -18.533 1.532 39.136 1.00 84.38 261 THR A O 1
ATOM 2172 N N . GLU A 1 262 ? -18.076 2.693 37.281 1.00 80.56 262 GLU A N 1
ATOM 2173 C CA . GLU A 1 262 ? -18.482 4.022 37.777 1.00 80.56 262 GLU A CA 1
ATOM 2174 C C . GLU A 1 262 ? -20.009 4.273 37.683 1.00 80.56 262 GLU A C 1
ATOM 2176 O O . GLU A 1 262 ? -20.499 5.377 37.964 1.00 80.56 262 GLU A O 1
ATOM 2181 N N . GLY A 1 263 ? -20.766 3.269 37.226 1.00 73.31 263 GLY A N 1
ATOM 2182 C CA . GLY A 1 263 ? -22.218 3.267 37.098 1.00 73.31 263 GLY A CA 1
ATOM 2183 C C . GLY A 1 263 ? -22.888 2.293 38.064 1.00 73.31 263 GLY A C 1
ATOM 2184 O O . GLY A 1 263 ? -22.641 1.092 38.026 1.00 73.31 263 GLY A O 1
ATOM 2185 N N . GLU A 1 264 ? -23.805 2.805 38.878 1.00 69.44 264 GLU A N 1
ATOM 2186 C CA . GLU A 1 264 ? -24.696 1.995 39.703 1.00 69.44 264 GLU A CA 1
ATOM 2187 C C . GLU A 1 264 ? -25.910 1.548 38.869 1.00 69.44 264 GLU A C 1
ATOM 2189 O O . GLU A 1 264 ? -26.584 2.348 38.201 1.00 69.44 264 GLU A O 1
ATOM 2194 N N . PHE A 1 265 ? -26.178 0.241 38.890 1.00 63.56 265 PHE A N 1
ATOM 2195 C CA . PHE A 1 265 ? -27.305 -0.387 38.203 1.00 63.56 265 PHE A CA 1
ATOM 2196 C C . PHE A 1 265 ? -28.501 -0.488 39.154 1.00 63.56 265 PHE A C 1
ATOM 2198 O O . PHE A 1 265 ? -28.624 -1.451 39.907 1.00 63.56 265 PHE A O 1
ATOM 2205 N N . TYR A 1 266 ? -29.412 0.482 39.095 1.00 56.94 266 TYR A N 1
ATOM 2206 C CA . TYR A 1 266 ? -30.694 0.385 39.796 1.00 56.94 266 TYR A CA 1
ATOM 2207 C C . TYR A 1 266 ? -31.716 -0.372 38.944 1.00 56.94 266 TYR A C 1
ATOM 2209 O O . TYR A 1 266 ? -31.912 -0.056 37.765 1.00 56.94 266 TYR A O 1
ATOM 2217 N N . SER A 1 267 ? -32.418 -1.344 39.538 1.00 51.09 267 SER A N 1
ATOM 2218 C CA . SER A 1 267 ? -33.632 -1.874 38.912 1.00 51.09 267 SER A CA 1
ATOM 2219 C C . SER A 1 267 ? -34.688 -0.763 38.863 1.00 51.09 267 SER A C 1
ATOM 2221 O O . SER A 1 267 ? -34.767 0.093 39.748 1.00 51.09 267 SER A O 1
ATOM 2223 N N . LYS A 1 268 ? -35.529 -0.758 37.822 1.00 49.62 268 LYS A N 1
ATOM 2224 C CA . LYS A 1 268 ? -36.589 0.257 37.662 1.00 49.62 268 LYS A CA 1
ATOM 2225 C C . LYS A 1 268 ? -37.685 0.194 38.737 1.00 49.62 268 LYS A C 1
ATOM 2227 O O . LYS A 1 268 ? -38.568 1.047 38.732 1.00 49.62 268 LYS A O 1
ATOM 2232 N N . GLU A 1 269 ? -37.644 -0.794 39.624 1.00 52.34 269 GLU A N 1
ATOM 2233 C CA . GLU A 1 269 ? -38.633 -0.993 40.684 1.00 52.34 269 GLU A CA 1
ATOM 2234 C C . GLU A 1 269 ? -38.404 -0.041 41.870 1.00 52.34 269 GLU A C 1
ATOM 2236 O O . GLU A 1 269 ? -39.368 0.370 42.506 1.00 52.34 269 GLU A O 1
ATOM 2241 N N . LEU A 1 270 ? -37.163 0.412 42.095 1.00 49.62 270 LEU A N 1
ATOM 2242 C CA . LEU A 1 270 ? -36.792 1.317 43.198 1.00 49.62 270 LEU A CA 1
ATOM 2243 C C . LEU A 1 270 ? -36.974 2.818 42.892 1.00 49.62 270 LEU A C 1
ATOM 2245 O O . LEU A 1 270 ? -36.671 3.656 43.731 1.00 49.62 270 LEU A O 1
ATOM 2249 N N . LEU A 1 271 ? -37.451 3.179 41.695 1.00 48.25 271 LEU A N 1
ATOM 2250 C CA . LEU A 1 271 ? -37.681 4.574 41.267 1.00 48.25 271 LEU A CA 1
ATOM 2251 C C . LEU A 1 271 ? -39.179 4.929 41.174 1.00 48.25 271 LEU A C 1
ATOM 2253 O O . LEU A 1 271 ? -39.563 5.834 40.432 1.00 48.25 271 LEU A O 1
ATOM 2257 N N . LYS A 1 272 ? -40.032 4.177 41.883 1.00 46.84 272 LYS A N 1
ATOM 2258 C CA . LYS A 1 272 ? -41.494 4.361 41.940 1.00 46.84 272 LYS A CA 1
ATOM 2259 C C . LYS A 1 272 ? -42.068 4.521 43.359 1.00 46.84 272 LYS A C 1
ATOM 2261 O O . LYS A 1 272 ? -43.288 4.602 43.486 1.00 46.84 272 LYS A O 1
ATOM 2266 N N . SER A 1 273 ? -41.213 4.568 44.382 1.00 38.88 273 SER A N 1
ATOM 2267 C CA . SER A 1 273 ? -41.545 4.948 45.765 1.00 38.88 273 SER A CA 1
ATOM 2268 C C . SER A 1 273 ? -41.062 6.364 46.051 1.00 38.88 273 SER A C 1
ATOM 2270 O O . SER A 1 273 ? -41.870 7.156 46.569 1.00 38.88 273 SER A O 1
#